Protein AF-0000000065763156 (afdb_homodimer)

Solvent-accessible surface area (backbone atoms only — not comparable to full-atom values): 16203 Å² total; per-residue (Å²): 88,78,44,74,64,50,87,88,48,43,68,64,49,48,54,55,48,38,69,72,46,66,87,55,50,71,67,56,49,51,54,51,50,50,49,35,74,72,32,93,53,33,50,40,36,32,33,32,48,95,86,65,47,74,44,32,40,38,34,37,33,60,28,72,48,92,51,83,79,62,91,69,72,48,26,28,31,48,74,45,73,46,61,39,78,92,56,57,95,67,56,58,67,61,54,49,50,52,52,52,49,53,52,31,45,74,72,69,22,51,38,40,31,38,68,45,53,68,79,42,58,68,58,54,50,47,39,49,74,72,60,33,41,79,59,51,48,33,36,27,28,39,27,80,47,130,88,79,44,72,65,49,87,88,48,44,68,63,50,48,55,54,50,37,69,71,45,66,86,56,49,73,68,56,49,50,53,50,52,50,49,35,74,72,31,96,53,33,49,40,36,31,33,33,48,94,85,65,47,74,45,33,40,38,35,37,32,62,29,73,47,92,51,84,79,62,91,68,71,48,26,28,32,47,75,44,75,45,62,39,78,92,58,56,96,67,59,58,66,60,54,49,48,51,52,50,49,54,53,30,46,74,72,68,22,50,38,39,32,38,65,44,52,67,81,42,57,69,58,53,50,49,40,49,75,73,60,33,40,80,58,51,47,34,35,27,28,40,26,79,48,128

pLDDT: mean 97.6, std 2.08, range [79.94, 98.94]

Nearest PDB structures (foldseek):
  2vbq-assembly1_A  TM=9.828E-01  e=5.420E-18  Salmonella enterica
  4f0y-assembly1_B  TM=9.731E-01  e=1.958E-17  Acinetobacter haemolyticus
  4e8o-assembly1_A  TM=9.648E-01  e=1.615E-17  Acinetobacter baumannii
  1s60-assembly1_A-2  TM=9.872E-01  e=1.631E-16  Salmonella enterica subsp. enterica serovar Enteritidis
  1s5k-assembly1_B  TM=9.693E-01  e=9.849E-16  Salmonella enterica subsp. enterica serovar Enteritidis

GO terms:
  GO:0046677 response to antibiotic (P, IDA)
  GO:0047663 aminoglycoside 6'-N-acetyltransferase activity (F, IDA)

InterPro domains:
  IPR000182 GNAT domain [PF00583] (13-132)
  IPR000182 GNAT domain [PS51186] (1-146)
  IPR016181 Acyl-CoA N-acyltransferase [SSF55729] (2-142)
  IPR024170 Aminoglycoside N6-acetyltransferase [PIRSF000452] (4-145)
  IPR050832 Bacterial Acetyltransferase [PTHR43877] (10-139)

Structure (mmCIF, N/CA/C/O backbone):
data_AF-0000000065763156-model_v1
#
loop_
_entity.id
_entity.type
_entity.pdbx_description
1 polymer "Aminoglycoside N(6')-acetyltransferase type 1"
#
loop_
_atom_site.group_PDB
_atom_site.id
_atom_site.type_symbol
_atom_site.label_atom_id
_atom_site.label_alt_id
_atom_site.label_comp_id
_atom_site.label_asym_id
_atom_site.label_entity_id
_atom_site.label_seq_id
_atom_site.pdbx_PDB_ins_code
_atom_site.Cartn_x
_atom_site.Cartn_y
_atom_site.Cartn_z
_atom_site.occupancy
_atom_site.B_iso_or_equiv
_atom_site.auth_seq_id
_atom_site.auth_comp_id
_atom_site.auth_asym_id
_atom_site.auth_atom_id
_atom_site.pdbx_PDB_model_num
ATOM 1 N N . MET A 1 1 ? -6.562 28.547 11.695 1 95.19 1 MET A N 1
ATOM 2 C CA . MET A 1 1 ? -6.699 28.641 10.25 1 95.19 1 MET A CA 1
ATOM 3 C C . MET A 1 1 ? -5.859 27.578 9.547 1 95.19 1 MET A C 1
ATOM 5 O O . MET A 1 1 ? -4.824 27.156 10.07 1 95.19 1 MET A O 1
ATOM 9 N N . ILE A 1 2 ? -6.367 27.016 8.398 1 98.31 2 ILE A N 1
ATOM 10 C CA . ILE A 1 2 ? -5.617 26.047 7.613 1 98.31 2 ILE A CA 1
ATOM 11 C C . ILE A 1 2 ? -4.957 26.734 6.422 1 98.31 2 ILE A C 1
ATOM 13 O O . ILE A 1 2 ? -5.598 27.516 5.723 1 98.31 2 ILE A O 1
ATOM 17 N N . VAL A 1 3 ? -3.709 26.406 6.23 1 97.88 3 VAL A N 1
ATOM 18 C CA . VAL A 1 3 ? -2.984 26.969 5.094 1 97.88 3 VAL A CA 1
ATOM 19 C C . VAL A 1 3 ? -2.369 25.828 4.27 1 97.88 3 VAL A C 1
ATOM 21 O O . VAL A 1 3 ? -2.17 24.734 4.773 1 97.88 3 VAL A O 1
ATOM 24 N N . ILE A 1 4 ? -2.076 26.156 2.994 1 98.06 4 ILE A N 1
ATOM 25 C CA . ILE A 1 4 ? -1.347 25.219 2.146 1 98.06 4 ILE A CA 1
ATOM 26 C C . ILE A 1 4 ? 0.155 25.359 2.385 1 98.06 4 ILE A C 1
ATOM 28 O O . ILE A 1 4 ? 0.663 26.484 2.502 1 98.06 4 ILE A O 1
ATOM 32 N N . CYS A 1 5 ? 0.813 24.25 2.498 1 98.31 5 CYS A N 1
ATOM 33 C CA . CYS A 1 5 ? 2.266 24.312 2.617 1 98.31 5 CYS A CA 1
ATOM 34 C C . CYS A 1 5 ? 2.9 24.781 1.314 1 98.31 5 CYS A C 1
ATOM 36 O O . CYS A 1 5 ? 2.48 24.375 0.23 1 98.31 5 CYS A O 1
ATOM 38 N N . ASP A 1 6 ? 3.811 25.688 1.485 1 97.38 6 ASP A N 1
ATOM 39 C CA . ASP A 1 6 ? 4.539 26.219 0.341 1 97.38 6 ASP A CA 1
ATOM 40 C C . ASP A 1 6 ? 5.973 26.594 0.725 1 97.38 6 ASP A C 1
ATOM 42 O O . ASP A 1 6 ? 6.445 26.219 1.803 1 97.38 6 ASP A O 1
ATOM 46 N N . HIS A 1 7 ? 6.641 27.328 -0.146 1 96.38 7 HIS A N 1
ATOM 47 C CA . HIS A 1 7 ? 8.047 27.641 0.063 1 96.38 7 HIS A CA 1
ATOM 48 C C . HIS A 1 7 ? 8.219 28.656 1.197 1 96.38 7 HIS A C 1
ATOM 50 O O . HIS A 1 7 ? 9.281 28.719 1.821 1 96.38 7 HIS A O 1
ATOM 56 N N . ASP A 1 8 ? 7.195 29.344 1.563 1 95.38 8 ASP A N 1
ATOM 57 C CA . ASP A 1 8 ? 7.289 30.406 2.547 1 95.38 8 ASP A CA 1
ATOM 58 C C . ASP A 1 8 ? 7.188 29.859 3.969 1 95.38 8 ASP A C 1
ATOM 60 O O . ASP A 1 8 ? 7.609 30.516 4.926 1 95.38 8 ASP A O 1
ATOM 64 N N . ASN A 1 9 ? 6.637 28.734 4.125 1 96.31 9 ASN A N 1
ATOM 65 C CA . ASN A 1 9 ? 6.457 28.203 5.469 1 96.31 9 ASN A CA 1
ATOM 66 C C . ASN A 1 9 ? 7.148 26.844 5.629 1 96.31 9 ASN A C 1
ATOM 68 O O . ASN A 1 9 ? 6.707 26.016 6.418 1 96.31 9 ASN A O 1
ATOM 72 N N . LEU A 1 10 ? 8.273 26.672 4.961 1 97.5 10 LEU A N 1
ATOM 73 C CA . LEU A 1 10 ? 8.992 25.391 4.895 1 97.5 10 LEU A CA 1
ATOM 74 C C . LEU A 1 10 ? 9.539 25.016 6.266 1 97.5 10 LEU A C 1
ATOM 76 O O . LEU A 1 10 ? 9.484 23.844 6.652 1 97.5 10 LEU A O 1
ATOM 80 N N . ASP A 1 11 ? 10.047 25.953 6.988 1 97.69 11 ASP A N 1
ATOM 81 C CA . ASP A 1 11 ? 10.688 25.641 8.266 1 97.69 11 ASP A CA 1
ATOM 82 C C . ASP A 1 11 ? 9.664 25.172 9.289 1 97.69 11 ASP A C 1
ATOM 84 O O . ASP A 1 11 ? 9.953 24.266 10.086 1 97.69 11 ASP A O 1
ATOM 88 N N . ALA A 1 12 ? 8.555 25.828 9.258 1 97.81 12 ALA A N 1
ATOM 89 C CA . ALA A 1 12 ? 7.496 25.406 10.164 1 97.81 12 ALA A CA 1
ATOM 90 C C . ALA A 1 12 ? 7.008 24 9.82 1 97.81 12 ALA A C 1
ATOM 92 O O . ALA A 1 12 ? 6.773 23.172 10.703 1 97.81 12 ALA A O 1
ATOM 93 N N . TRP A 1 13 ? 6.871 23.766 8.508 1 98.5 13 TRP A N 1
ATOM 94 C CA . TRP A 1 13 ? 6.496 22.438 8.023 1 98.5 13 TRP A CA 1
ATOM 95 C C . TRP A 1 13 ? 7.527 21.391 8.445 1 98.5 13 TRP A C 1
ATOM 97 O O . TRP A 1 13 ? 7.172 20.344 8.977 1 98.5 13 TRP A O 1
ATOM 107 N N . LEU A 1 14 ? 8.789 21.703 8.305 1 98.62 14 LEU A N 1
ATOM 108 C CA . LEU A 1 14 ? 9.898 20.812 8.656 1 98.62 14 LEU A CA 1
ATOM 109 C C . LEU A 1 14 ? 9.836 20.438 10.133 1 98.62 14 LEU A C 1
ATOM 111 O O . LEU A 1 14 ? 10.039 19.281 10.484 1 98.62 14 LEU A O 1
ATOM 115 N N . ALA A 1 15 ? 9.578 21.359 10.961 1 98.19 15 ALA A N 1
ATOM 116 C CA . ALA A 1 15 ? 9.531 21.109 12.398 1 98.19 15 ALA A CA 1
ATOM 117 C C . ALA A 1 15 ? 8.438 20.094 12.742 1 98.19 15 ALA A C 1
ATOM 119 O O . ALA A 1 15 ? 8.664 19.172 13.539 1 98.19 15 ALA A O 1
ATOM 120 N N . LEU A 1 16 ? 7.297 20.25 12.172 1 98.38 16 LEU A N 1
ATOM 121 C CA . LEU A 1 16 ? 6.18 19.359 12.43 1 98.38 16 LEU A CA 1
ATOM 122 C C . LEU A 1 16 ? 6.441 17.969 11.836 1 98.38 16 LEU A C 1
ATOM 124 O O . LEU A 1 16 ? 6.18 16.953 12.477 1 98.38 16 LEU A O 1
ATOM 128 N N . ARG A 1 17 ? 6.953 17.969 10.578 1 97.94 17 ARG A N 1
ATOM 129 C CA . ARG A 1 17 ? 7.289 16.719 9.914 1 97.94 17 ARG A CA 1
ATOM 130 C C . ARG A 1 17 ? 8.289 15.914 10.727 1 97.94 17 ARG A C 1
ATOM 132 O O . ARG A 1 17 ? 8.133 14.703 10.898 1 97.94 17 ARG A O 1
ATOM 139 N N . THR A 1 18 ? 9.281 16.609 11.273 1 98.06 18 THR A N 1
ATOM 140 C CA . THR A 1 18 ? 10.328 15.961 12.055 1 98.06 18 THR A CA 1
ATOM 141 C C . THR A 1 18 ? 9.75 15.344 13.328 1 98.06 18 THR A C 1
ATOM 143 O O . THR A 1 18 ? 10.195 14.281 13.766 1 98.06 18 THR A O 1
ATOM 146 N N . ALA A 1 19 ? 8.789 15.992 13.891 1 97.69 19 ALA A N 1
ATOM 147 C CA . ALA A 1 19 ? 8.141 15.469 15.094 1 97.69 19 ALA A CA 1
ATOM 148 C C . ALA A 1 19 ? 7.387 14.18 14.789 1 97.69 19 ALA A C 1
ATOM 150 O O . ALA A 1 19 ? 7.367 13.258 15.602 1 97.69 19 ALA A O 1
ATOM 151 N N . LEU A 1 20 ? 6.777 14.125 13.633 1 97.5 20 LEU A N 1
ATOM 152 C CA . LEU A 1 20 ? 6.035 12.93 13.242 1 97.5 20 LEU A CA 1
ATOM 153 C C . LEU A 1 20 ? 6.984 11.805 12.836 1 97.5 20 LEU A C 1
ATOM 155 O O . LEU A 1 20 ? 6.746 10.641 13.156 1 97.5 20 LEU A O 1
ATOM 159 N N . TRP A 1 21 ? 7.969 12.133 12.008 1 97 21 TRP A N 1
ATOM 160 C CA . TRP A 1 21 ? 8.945 11.18 11.5 1 97 21 TRP A CA 1
ATOM 161 C C . TRP A 1 21 ? 10.352 11.531 11.969 1 97 21 TRP A C 1
ATOM 163 O O . TRP A 1 21 ? 11.172 12 11.18 1 97 21 TRP A O 1
ATOM 173 N N . PRO A 1 22 ? 10.656 11.125 13.195 1 96.5 22 PRO A N 1
ATOM 174 C CA . PRO A 1 22 ? 11.906 11.602 13.789 1 96.5 22 PRO A CA 1
ATOM 175 C C . PRO A 1 22 ? 13.133 10.867 13.258 1 96.5 22 PRO A C 1
ATOM 177 O O . PRO A 1 22 ? 14.266 11.305 13.469 1 96.5 22 PRO A O 1
ATOM 180 N N . SER A 1 23 ? 12.945 9.781 12.547 1 93.88 23 SER A N 1
ATOM 181 C CA . SER A 1 23 ? 14.07 8.984 12.062 1 93.88 23 SER A CA 1
ATOM 182 C C . SER A 1 23 ? 14.719 9.625 10.836 1 93.88 23 SER A C 1
ATOM 184 O O . SER A 1 23 ? 15.859 9.312 10.5 1 93.88 23 SER 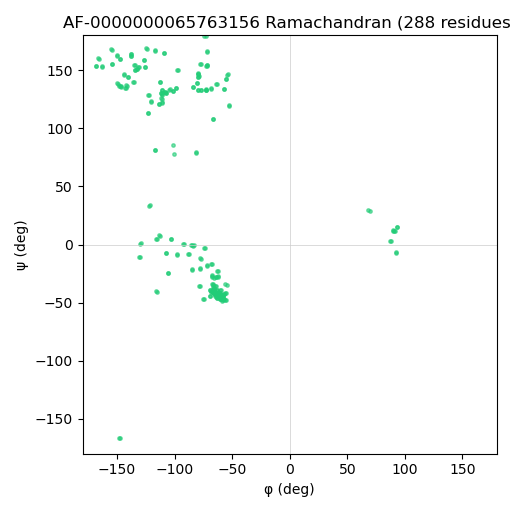A O 1
ATOM 186 N N . GLY A 1 24 ? 14.055 10.469 10.133 1 94.56 24 GLY A N 1
ATOM 187 C CA . GLY A 1 24 ? 14.602 11.141 8.969 1 94.56 24 GLY A CA 1
ATOM 188 C C . GLY A 1 24 ? 15.484 12.32 9.32 1 94.56 24 GLY A C 1
ATOM 189 O O . GLY A 1 24 ? 15.219 13.039 10.289 1 94.56 24 GLY A O 1
ATOM 190 N N . SER A 1 25 ? 16.484 12.555 8.508 1 96.69 25 SER A N 1
ATOM 191 C CA . SER A 1 25 ? 17.312 13.75 8.68 1 96.69 25 SER A CA 1
ATOM 192 C C . SER A 1 25 ? 16.594 14.984 8.141 1 96.69 25 SER A C 1
ATOM 194 O O . SER A 1 25 ? 15.734 14.883 7.27 1 96.69 25 SER A O 1
ATOM 196 N N . PRO A 1 26 ? 16.969 16.172 8.672 1 96.88 26 PRO A N 1
ATOM 197 C CA . PRO A 1 26 ? 16.375 17.391 8.109 1 96.88 26 PRO A CA 1
ATOM 198 C C . PRO A 1 26 ? 16.594 17.516 6.602 1 96.88 26 PRO A C 1
ATOM 200 O O . PRO A 1 26 ? 15.711 17.984 5.887 1 96.88 26 PRO A O 1
ATOM 203 N N . GLU A 1 27 ? 17.766 17.016 6.223 1 97.19 27 GLU A N 1
ATOM 204 C CA . GLU A 1 27 ? 18.062 17.062 4.793 1 97.19 27 GLU A CA 1
ATOM 205 C C . GLU A 1 27 ? 17.125 16.156 4 1 97.19 27 GLU A C 1
ATOM 207 O O . GLU A 1 27 ? 16.641 16.531 2.932 1 97.19 27 GLU A O 1
ATOM 212 N N . ASP A 1 28 ? 16.844 15 4.5 1 96.81 28 ASP A N 1
ATOM 213 C CA . ASP A 1 28 ? 15.93 14.07 3.854 1 96.81 28 ASP A CA 1
ATOM 214 C C . ASP A 1 28 ? 14.516 14.633 3.805 1 96.81 28 ASP A C 1
ATOM 216 O O . ASP A 1 28 ? 13.844 14.555 2.773 1 96.81 28 ASP A O 1
ATOM 220 N N . HIS A 1 29 ? 14.133 15.188 4.91 1 97.94 29 HIS A N 1
ATOM 221 C CA . HIS A 1 29 ? 12.812 15.797 4.973 1 97.94 29 HIS A CA 1
ATOM 222 C C . HIS A 1 29 ? 12.672 16.922 3.951 1 97.94 29 HIS A C 1
ATOM 224 O O . HIS A 1 29 ? 11.695 16.969 3.207 1 97.94 29 HIS A O 1
ATOM 230 N N . ARG A 1 30 ? 13.641 17.766 3.891 1 97.81 30 ARG A N 1
ATOM 231 C CA . ARG A 1 30 ? 13.578 18.891 2.973 1 97.81 30 ARG A CA 1
ATOM 232 C C . ARG A 1 30 ? 13.531 18.422 1.523 1 97.81 30 ARG A C 1
ATOM 234 O O . ARG A 1 30 ? 12.828 19.016 0.7 1 97.81 30 ARG A O 1
ATOM 241 N N . ALA A 1 31 ? 14.297 17.391 1.261 1 97.19 31 ALA A N 1
ATOM 242 C CA . ALA A 1 31 ? 14.273 16.844 -0.092 1 97.19 31 ALA A CA 1
ATOM 243 C C . ALA A 1 31 ? 12.883 16.328 -0.456 1 97.19 31 ALA A C 1
ATOM 245 O O . ALA A 1 31 ? 12.367 16.641 -1.534 1 97.19 31 ALA A O 1
ATOM 246 N N . GLU A 1 32 ? 12.266 15.656 0.409 1 97.06 32 GLU A N 1
ATOM 247 C CA . GLU A 1 32 ? 10.914 15.148 0.186 1 97.06 32 GLU A CA 1
ATOM 248 C C . GLU A 1 32 ? 9.898 16.281 0.093 1 97.06 32 GLU A C 1
ATOM 250 O O . GLU A 1 32 ? 9 16.25 -0.744 1 97.06 32 GLU A O 1
ATOM 255 N N . MET A 1 33 ? 10.062 17.281 0.948 1 98.31 33 MET A N 1
ATOM 256 C CA . MET A 1 33 ? 9.172 18.438 0.932 1 98.31 33 MET A CA 1
ATOM 257 C C . MET A 1 33 ? 9.242 19.156 -0.413 1 98.31 33 MET A C 1
ATOM 259 O O . MET A 1 33 ? 8.211 19.578 -0.946 1 98.31 33 MET A O 1
ATOM 263 N N . ARG A 1 34 ? 10.406 19.234 -0.937 1 97.69 34 ARG A N 1
ATOM 264 C CA . ARG A 1 34 ? 10.57 19.875 -2.244 1 97.69 34 ARG A CA 1
ATOM 265 C C . ARG A 1 34 ? 9.883 19.047 -3.332 1 97.69 34 ARG A C 1
ATOM 267 O O . ARG A 1 34 ? 9.281 19.609 -4.25 1 97.69 34 ARG A O 1
ATOM 274 N N . GLU A 1 35 ? 9.977 17.766 -3.217 1 96.56 35 GLU A N 1
ATOM 275 C CA . GLU A 1 35 ? 9.289 16.891 -4.164 1 96.56 35 GLU A CA 1
ATOM 276 C C . GLU A 1 35 ? 7.777 17.062 -4.086 1 96.56 35 GLU A C 1
ATOM 278 O O . GLU A 1 35 ? 7.098 17.094 -5.113 1 96.56 35 GLU A O 1
ATOM 283 N N . ILE A 1 36 ? 7.328 17.141 -2.914 1 97.75 36 ILE A N 1
ATOM 284 C CA . ILE A 1 36 ? 5.898 17.328 -2.701 1 97.75 36 ILE A CA 1
ATOM 285 C C . ILE A 1 36 ? 5.453 18.641 -3.355 1 97.75 36 ILE A C 1
ATOM 287 O O . ILE A 1 36 ? 4.465 18.672 -4.09 1 97.75 36 ILE A O 1
ATOM 291 N N . LEU A 1 37 ? 6.195 19.688 -3.129 1 97.94 37 LEU A N 1
ATOM 292 C CA . LEU A 1 37 ? 5.832 21.016 -3.633 1 97.94 37 LEU A CA 1
ATOM 293 C C . LEU A 1 37 ? 5.914 21.062 -5.156 1 97.94 37 LEU A C 1
ATOM 295 O O . LEU A 1 37 ? 5.191 21.812 -5.801 1 97.94 37 LEU A O 1
ATOM 299 N N . ALA A 1 38 ? 6.766 20.219 -5.66 1 97.5 38 ALA A N 1
ATOM 300 C CA . ALA A 1 38 ? 6.996 20.219 -7.102 1 97.5 38 ALA A CA 1
ATOM 301 C C . ALA A 1 38 ? 6.016 19.297 -7.824 1 97.5 38 ALA A C 1
ATOM 303 O O . ALA A 1 38 ? 5.938 19.312 -9.055 1 97.5 38 ALA A O 1
ATOM 304 N N . SER A 1 39 ? 5.262 18.547 -7.137 1 97.25 39 SER A N 1
ATOM 305 C CA . SER A 1 39 ? 4.422 17.516 -7.73 1 97.25 39 SER A CA 1
ATOM 306 C C . SER A 1 39 ? 2.949 17.906 -7.711 1 97.25 39 SER A C 1
ATOM 308 O O . SER A 1 39 ? 2.404 18.234 -6.652 1 97.25 39 SER A O 1
ATOM 310 N N . PRO A 1 40 ? 2.281 17.797 -8.828 1 96.56 40 PRO A N 1
ATOM 311 C CA . PRO A 1 40 ? 0.838 18.047 -8.812 1 96.56 40 PRO A CA 1
ATOM 312 C C . PRO A 1 40 ? 0.048 16.922 -8.164 1 96.56 40 PRO A C 1
ATOM 314 O O . PRO A 1 40 ? -1.172 17.016 -8.008 1 96.56 40 PRO A O 1
ATOM 317 N N . HIS A 1 41 ? 0.669 15.805 -7.723 1 97.81 41 HIS A N 1
ATOM 318 C CA . HIS A 1 41 ? 0.013 14.625 -7.172 1 97.81 41 HIS A CA 1
ATOM 319 C C . HIS A 1 41 ? 0.137 14.578 -5.652 1 97.81 41 HIS A C 1
ATOM 321 O O . HIS A 1 41 ? -0.21 13.578 -5.027 1 97.81 41 HIS A O 1
ATOM 327 N N . HIS A 1 42 ? 0.698 15.633 -5.156 1 98.38 42 HIS A N 1
ATOM 328 C CA . HIS A 1 42 ? 0.911 15.742 -3.717 1 98.38 42 HIS A CA 1
ATOM 329 C C . HIS A 1 42 ? 0.504 17.109 -3.199 1 98.38 42 HIS A C 1
ATOM 331 O O . HIS A 1 42 ? 0.506 18.094 -3.951 1 98.38 42 HIS A O 1
ATOM 337 N N . THR A 1 43 ? 0.097 17.141 -2.016 1 98.62 43 THR A N 1
ATOM 338 C CA . THR A 1 43 ? -0.033 18.438 -1.335 1 98.62 43 THR A CA 1
ATOM 339 C C . THR A 1 43 ? 0.066 18.25 0.177 1 98.62 43 THR A C 1
ATOM 341 O O . THR A 1 43 ? 0.142 17.125 0.673 1 98.62 43 THR A O 1
ATOM 344 N N . ALA A 1 44 ? 0.211 19.344 0.864 1 98.88 44 ALA A N 1
ATOM 345 C CA . ALA A 1 44 ? 0.286 19.375 2.322 1 98.88 44 ALA A CA 1
ATOM 346 C C . ALA A 1 44 ? -0.401 20.625 2.881 1 98.88 44 ALA A C 1
ATOM 348 O O . ALA A 1 44 ? -0.385 21.672 2.252 1 98.88 44 ALA A O 1
ATOM 349 N N . PHE A 1 45 ? -0.969 20.438 4.012 1 98.88 45 PHE A N 1
ATOM 350 C CA . PHE A 1 45 ? -1.654 21.5 4.723 1 98.88 45 PHE A CA 1
ATOM 351 C C . PHE A 1 45 ? -1.124 21.641 6.145 1 98.88 45 PHE A C 1
ATOM 353 O O . PHE A 1 45 ? -0.651 20.672 6.73 1 98.88 45 PHE A O 1
ATOM 360 N N . MET A 1 46 ? -1.241 22.859 6.664 1 98.75 46 MET A N 1
ATOM 361 C CA . MET A 1 46 ? -0.887 23.125 8.055 1 98.75 46 MET A CA 1
ATOM 362 C C . MET A 1 46 ? -1.978 23.938 8.75 1 98.75 46 MET A C 1
ATOM 364 O O . MET A 1 46 ? -2.689 24.703 8.102 1 98.75 46 MET A O 1
ATOM 368 N N . ALA A 1 47 ? -2.023 23.688 10.016 1 98.62 47 ALA A N 1
ATOM 369 C CA . ALA A 1 47 ? -2.904 24.484 10.867 1 98.62 47 ALA A CA 1
ATOM 370 C C . ALA A 1 47 ? -2.117 25.547 11.633 1 98.62 47 ALA A C 1
ATOM 372 O O . ALA A 1 47 ? -1.065 25.25 12.211 1 98.62 47 ALA A O 1
ATOM 373 N N . ARG A 1 48 ? -2.658 26.719 11.57 1 96.81 48 ARG A N 1
ATOM 374 C CA . ARG A 1 48 ? -2.088 27.828 12.336 1 96.81 48 ARG A CA 1
ATOM 375 C C . ARG A 1 48 ? -3.014 28.25 13.469 1 96.81 48 ARG A C 1
ATOM 377 O O . ARG A 1 48 ? -4.184 28.562 13.242 1 96.81 48 ARG A O 1
ATOM 384 N N . GLY A 1 49 ? -2.451 28.203 14.766 1 92.88 49 GLY A N 1
ATOM 385 C CA . GLY A 1 49 ? -3.211 28.578 15.938 1 92.88 49 GLY A CA 1
ATOM 386 C C . GLY A 1 49 ? -3.408 30.078 16.062 1 92.88 49 GLY A C 1
ATOM 387 O O . GLY A 1 49 ? -2.965 30.844 15.195 1 92.88 49 GLY A O 1
ATOM 388 N N . LEU A 1 50 ? -4.133 30.484 17.156 1 88.5 50 LEU A N 1
ATOM 389 C CA . LEU A 1 50 ? -4.453 31.891 17.375 1 88.5 50 LEU A CA 1
ATOM 390 C C . LEU A 1 50 ? -3.193 32.688 17.672 1 88.5 50 LEU A C 1
ATOM 392 O O . LEU A 1 50 ? -3.121 33.875 17.344 1 88.5 50 LEU A O 1
ATOM 396 N N . ASP A 1 51 ? -2.215 32 18.203 1 92.19 51 ASP A N 1
ATOM 397 C CA . ASP A 1 51 ? -0.973 32.688 18.562 1 92.19 51 ASP A CA 1
ATOM 398 C C . ASP A 1 51 ? -0.049 32.812 17.344 1 92.19 51 ASP A C 1
ATOM 400 O O . ASP A 1 51 ? 1.071 33.312 17.453 1 92.19 51 ASP A O 1
ATOM 404 N N . GLY A 1 52 ? -0.456 32.312 16.25 1 93.44 52 GLY A N 1
ATOM 405 C CA . GLY A 1 52 ? 0.314 32.406 15.016 1 93.44 52 GLY A CA 1
ATOM 406 C C . GLY A 1 52 ? 1.225 31.219 14.781 1 93.44 52 GLY A C 1
ATOM 407 O O . GLY A 1 52 ? 1.785 31.047 13.695 1 93.44 52 GLY A O 1
ATOM 408 N N . ALA A 1 53 ? 1.296 30.359 15.773 1 95.69 53 ALA A N 1
ATOM 409 C CA . ALA A 1 53 ? 2.172 29.188 15.648 1 95.69 53 ALA A CA 1
ATOM 410 C C . ALA A 1 53 ? 1.504 28.094 14.844 1 95.69 53 ALA A C 1
ATOM 412 O O . ALA A 1 53 ? 0.301 27.844 14.977 1 95.69 53 ALA A O 1
ATOM 413 N N . PHE A 1 54 ? 2.371 27.5 14 1 98.25 54 PHE A N 1
ATOM 414 C CA . PHE A 1 54 ? 1.878 26.297 13.328 1 98.25 54 PHE A CA 1
ATOM 415 C C . PHE A 1 54 ? 1.9 25.109 14.273 1 98.25 54 PHE A C 1
ATOM 417 O O . PHE A 1 54 ? 2.916 24.828 14.914 1 98.25 54 PHE A O 1
ATOM 424 N N . VAL A 1 55 ? 0.747 24.312 14.32 1 98.31 55 VAL A N 1
ATOM 425 C CA . VAL A 1 55 ? 0.639 23.344 15.406 1 98.31 55 VAL A CA 1
ATOM 426 C C . VAL A 1 55 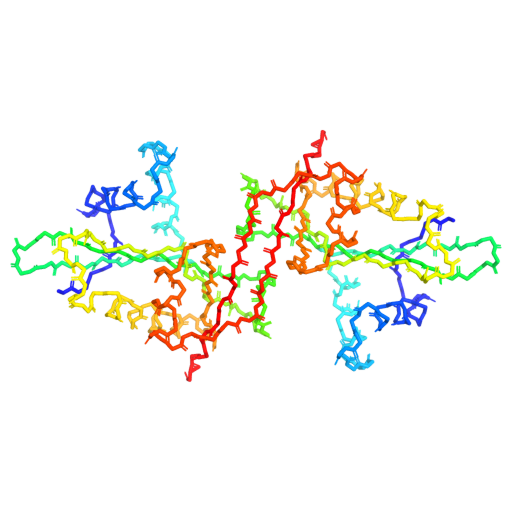? 0.268 21.969 14.844 1 98.31 55 VAL A C 1
ATOM 428 O O . VAL A 1 55 ? 0.309 20.969 15.562 1 98.31 55 VAL A O 1
ATOM 431 N N . ALA A 1 56 ? -0.119 21.859 13.562 1 98.81 56 ALA A N 1
ATOM 432 C CA . ALA A 1 56 ? -0.526 20.594 12.969 1 98.81 56 ALA A CA 1
ATOM 433 C C . ALA A 1 56 ? -0.306 20.594 11.461 1 98.81 56 ALA A C 1
ATOM 435 O O . ALA A 1 56 ? -0.236 21.656 10.836 1 98.81 56 ALA A O 1
ATOM 436 N N . PHE A 1 57 ? -0.149 19.391 10.867 1 98.88 57 PHE A N 1
ATOM 437 C CA . PHE A 1 57 ? -0.041 19.281 9.422 1 98.88 57 PHE A CA 1
ATOM 438 C C . PHE A 1 57 ? -0.602 17.953 8.93 1 98.88 57 PHE A C 1
ATOM 440 O O . PHE A 1 57 ? -0.828 17.047 9.727 1 98.88 57 PHE A O 1
ATOM 447 N N . ALA A 1 58 ? -0.878 17.859 7.656 1 98.88 58 ALA A N 1
ATOM 448 C CA . ALA A 1 58 ? -1.255 16.656 6.938 1 98.88 58 ALA A CA 1
ATOM 449 C C . ALA A 1 58 ? -0.654 16.641 5.535 1 98.88 58 ALA A C 1
ATOM 451 O O . ALA A 1 58 ? -0.631 17.656 4.852 1 98.88 58 ALA A O 1
ATOM 452 N N . GLU A 1 59 ? -0.118 15.516 5.172 1 98.88 59 GLU A N 1
ATOM 453 C CA . GLU A 1 59 ? 0.371 15.281 3.816 1 98.88 59 GLU A CA 1
ATOM 454 C C . GLU A 1 59 ? -0.47 14.227 3.102 1 98.88 59 GLU A C 1
ATOM 456 O O . GLU A 1 59 ? -0.862 13.227 3.703 1 98.88 59 GLU A O 1
ATOM 461 N N . VAL A 1 60 ? -0.734 14.453 1.856 1 98.88 60 VAL A N 1
ATOM 462 C CA . VAL A 1 60 ? -1.573 13.555 1.07 1 98.88 60 VAL A CA 1
ATOM 463 C C . VAL A 1 60 ? -1.001 13.414 -0.338 1 98.88 60 VAL A C 1
ATOM 465 O O . VAL A 1 60 ? -0.446 14.367 -0.888 1 98.88 60 VAL A O 1
ATOM 468 N N . ALA A 1 61 ? -1.106 12.266 -0.872 1 98.88 61 ALA A N 1
ATOM 469 C CA . ALA A 1 61 ? -0.643 11.961 -2.223 1 98.88 61 ALA A CA 1
ATOM 470 C C . ALA A 1 61 ? -1.719 11.234 -3.021 1 98.88 61 ALA A C 1
ATOM 472 O O . ALA A 1 61 ? -2.57 10.555 -2.449 1 98.88 61 ALA A O 1
ATOM 473 N N . LEU A 1 62 ? -1.704 11.375 -4.324 1 98.81 62 LEU A N 1
ATOM 474 C CA . LEU A 1 62 ? -2.457 10.484 -5.195 1 98.81 62 LEU A CA 1
ATOM 475 C C . LEU A 1 62 ? -1.713 9.164 -5.402 1 98.81 62 LEU A C 1
ATOM 477 O O . LEU A 1 62 ? -0.511 9.164 -5.676 1 98.81 62 LEU A O 1
ATOM 481 N N . ARG A 1 63 ? -2.41 8.109 -5.262 1 98.75 63 ARG A N 1
ATOM 482 C CA . ARG A 1 63 ? -1.893 6.785 -5.57 1 98.75 63 ARG A CA 1
ATOM 483 C C . ARG A 1 63 ? -2.6 6.188 -6.785 1 98.75 63 ARG A C 1
ATOM 485 O O . ARG A 1 63 ? -3.832 6.137 -6.828 1 98.75 63 ARG A O 1
ATOM 492 N N . TYR A 1 64 ? -1.76 5.738 -7.656 1 98.38 64 TYR A N 1
ATOM 493 C CA . TYR A 1 64 ? -2.312 5.172 -8.883 1 98.38 64 TYR A CA 1
ATOM 494 C C . TYR A 1 64 ? -2.207 3.65 -8.875 1 98.38 64 TYR A C 1
ATOM 496 O O . TYR A 1 64 ? -2.926 2.969 -9.609 1 98.38 64 TYR A O 1
ATOM 504 N N . ASP A 1 65 ? -1.262 3.119 -8.109 1 98 65 ASP A N 1
ATOM 505 C CA . ASP A 1 65 ? -1.218 1.678 -7.891 1 98 65 ASP A CA 1
ATOM 506 C C . ASP A 1 65 ? -2.355 1.229 -6.977 1 98 65 ASP A C 1
ATOM 508 O O . ASP A 1 65 ? -3.018 2.057 -6.348 1 98 65 ASP A O 1
ATOM 512 N N . TYR A 1 66 ? -2.578 -0.047 -6.938 1 97.12 66 TYR A N 1
ATOM 513 C CA . TYR A 1 66 ? -3.602 -0.577 -6.043 1 97.12 66 TYR A CA 1
ATOM 514 C C . TYR A 1 66 ? -3.326 -0.172 -4.598 1 97.12 66 TYR A C 1
ATOM 516 O O . TYR A 1 66 ? -2.182 -0.227 -4.141 1 97.12 66 TYR A O 1
ATOM 524 N N . VAL A 1 67 ? -4.336 0.284 -3.92 1 98.5 67 VAL A N 1
ATOM 525 C CA . VAL A 1 67 ? -4.277 0.607 -2.498 1 98.5 67 VAL A CA 1
ATOM 526 C C . VAL A 1 67 ? -5.121 -0.388 -1.705 1 98.5 67 VAL A C 1
ATOM 528 O O . VAL A 1 67 ? -6.289 -0.61 -2.023 1 98.5 67 VAL A O 1
ATOM 531 N N . ASN A 1 68 ? -4.625 -0.934 -0.629 1 98.19 68 ASN A N 1
ATOM 532 C CA . ASN A 1 68 ? -5.273 -1.923 0.225 1 98.19 68 ASN A CA 1
ATOM 533 C C . ASN A 1 68 ? -6.66 -1.46 0.666 1 98.19 68 ASN A C 1
ATOM 535 O O . ASN A 1 68 ? -6.789 -0.45 1.359 1 98.19 68 ASN A O 1
ATOM 539 N N . GLY A 1 69 ? -7.715 -2.248 0.292 1 97.31 69 GLY A N 1
ATOM 540 C CA . GLY A 1 69 ? -9.07 -1.983 0.741 1 97.31 69 GLY A CA 1
ATOM 541 C C . GLY A 1 69 ? -9.812 -1.012 -0.155 1 97.31 69 GLY A C 1
ATOM 542 O O . GLY A 1 69 ? -10.961 -0.648 0.129 1 97.31 69 GLY A O 1
ATOM 543 N N . CYS A 1 70 ? -9.227 -0.556 -1.241 1 97.94 70 CYS A N 1
ATOM 544 C CA . CYS A 1 70 ? -9.867 0.399 -2.137 1 97.94 70 CYS A CA 1
ATOM 545 C C . CYS A 1 70 ? -10.258 -0.266 -3.451 1 97.94 70 CYS A C 1
ATOM 547 O O . CYS A 1 70 ? -9.797 -1.368 -3.756 1 97.94 70 CYS A O 1
ATOM 549 N N . GLU A 1 71 ? -11.133 0.416 -4.23 1 95.06 71 GLU A N 1
ATOM 550 C CA . GLU A 1 71 ? -11.672 -0.17 -5.453 1 95.06 71 GLU A CA 1
ATOM 551 C C . GLU A 1 71 ? -11.523 0.784 -6.633 1 95.06 71 GLU A C 1
ATOM 553 O O . GLU A 1 71 ? -11.977 0.484 -7.742 1 95.06 71 GLU A O 1
ATOM 558 N N . SER A 1 72 ? -10.93 1.944 -6.312 1 97.19 72 SER A N 1
ATOM 559 C CA . SER A 1 72 ? -10.828 2.973 -7.344 1 97.19 72 SER A CA 1
ATOM 560 C C . SER A 1 72 ? -9.383 3.408 -7.555 1 97.19 72 SER A C 1
ATOM 562 O O . SER A 1 72 ? -8.492 3 -6.809 1 97.19 72 SER A O 1
ATOM 564 N N . SER A 1 73 ? -9.164 4.137 -8.609 1 97.81 73 SER A N 1
ATOM 565 C CA . SER A 1 73 ? -7.926 4.844 -8.922 1 97.81 73 SER A CA 1
ATOM 566 C C . SER A 1 73 ? -8.195 6.109 -9.727 1 97.81 73 SER A C 1
ATOM 568 O O . SER A 1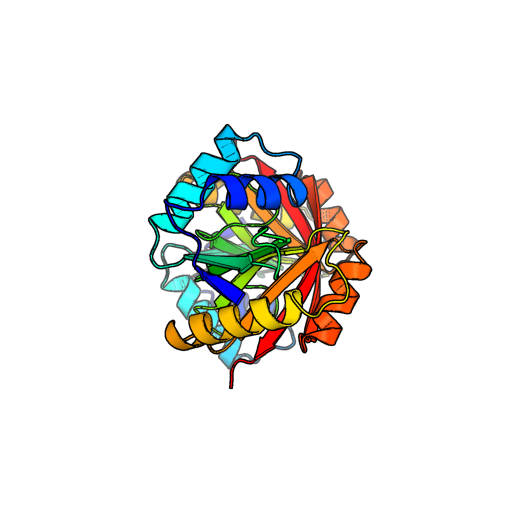 73 ? -9.062 6.113 -10.609 1 97.81 73 SER A O 1
ATOM 570 N N . PRO A 1 74 ? -7.5 7.184 -9.375 1 98.5 74 PRO A N 1
ATOM 571 C CA . PRO A 1 74 ? -6.574 7.32 -8.242 1 98.5 74 PRO A CA 1
ATOM 572 C C . PRO A 1 74 ? -7.289 7.359 -6.895 1 98.5 74 PRO A C 1
ATOM 574 O O . PRO A 1 74 ? -8.484 7.656 -6.836 1 98.5 74 PRO A O 1
ATOM 577 N N . VAL A 1 75 ? -6.547 6.961 -5.895 1 98.88 75 VAL A N 1
ATOM 578 C CA . VAL A 1 75 ? -6.941 7.113 -4.5 1 98.88 75 VAL A CA 1
ATOM 579 C C . VAL A 1 75 ? -6.09 8.195 -3.84 1 98.88 75 VAL A C 1
ATOM 581 O O . VAL A 1 75 ? -4.879 8.258 -4.051 1 98.88 75 VAL A O 1
ATOM 584 N N . ALA A 1 76 ? -6.75 9.125 -3.137 1 98.94 76 ALA A N 1
ATOM 585 C CA . ALA A 1 76 ? -5.957 9.977 -2.248 1 98.94 76 ALA A CA 1
ATOM 586 C C . ALA A 1 76 ? -5.496 9.203 -1.018 1 98.94 76 ALA A C 1
ATOM 588 O O . ALA A 1 76 ? -6.285 8.492 -0.394 1 98.94 76 ALA A O 1
ATOM 589 N N . PHE A 1 77 ? -4.266 9.336 -0.707 1 98.94 77 PHE A N 1
ATOM 590 C CA . PHE A 1 77 ? -3.701 8.602 0.419 1 98.94 77 PHE A CA 1
ATOM 591 C C . PHE A 1 77 ? -3.07 9.555 1.427 1 98.94 77 PHE A C 1
ATOM 593 O O . PHE A 1 77 ? -2.088 10.234 1.119 1 98.94 77 PHE A O 1
ATOM 600 N N . LEU A 1 78 ? -3.691 9.617 2.619 1 98.88 78 LEU A N 1
ATOM 601 C CA . LEU A 1 78 ? -3.119 10.383 3.719 1 98.88 78 LEU A CA 1
ATOM 602 C C . LEU A 1 78 ? -1.812 9.766 4.195 1 98.88 78 LEU A C 1
ATOM 604 O O . LEU A 1 78 ? -1.819 8.727 4.863 1 98.88 78 LEU A O 1
ATOM 608 N N . GLU A 1 79 ? -0.723 10.469 3.871 1 98.19 79 GLU A N 1
ATOM 609 C CA . GLU A 1 79 ? 0.607 9.953 4.176 1 98.19 79 GLU A CA 1
ATOM 610 C C . GLU A 1 79 ? 0.955 10.156 5.648 1 98.19 79 GLU A C 1
ATOM 612 O O . GLU A 1 79 ? 1.683 9.352 6.234 1 98.19 79 GLU A O 1
ATOM 617 N N . GLY A 1 80 ? 0.517 11.195 6.145 1 98.06 80 GLY A N 1
ATOM 618 C CA . GLY A 1 80 ? 0.754 11.508 7.547 1 98.06 80 GLY A CA 1
ATOM 619 C C . GLY A 1 80 ? -0.084 12.664 8.047 1 98.06 80 GLY A C 1
ATOM 620 O O . GLY A 1 80 ? -0.467 13.547 7.273 1 98.06 80 GLY A O 1
ATOM 621 N N . ILE A 1 81 ? -0.326 12.656 9.328 1 98.56 81 ILE A N 1
ATOM 622 C CA . ILE A 1 81 ? -1.014 13.734 10.039 1 98.56 81 ILE A CA 1
ATOM 623 C C . ILE A 1 81 ? -0.481 13.836 11.461 1 98.56 81 ILE A C 1
ATOM 625 O O . ILE A 1 81 ? -0.236 12.812 12.117 1 98.56 81 ILE A O 1
ATOM 629 N N . TYR A 1 82 ? -0.259 15.07 11.875 1 98.44 82 TYR A N 1
ATOM 630 C CA . TYR A 1 82 ? 0.331 15.305 13.188 1 98.44 82 TYR A CA 1
ATOM 631 C C . TYR A 1 82 ? -0.208 16.594 13.805 1 98.44 82 TYR A C 1
ATOM 633 O O . TYR A 1 82 ? -0.373 17.594 13.109 1 98.44 82 TYR A O 1
ATOM 641 N N . THR A 1 83 ? -0.513 16.484 15.047 1 98 83 THR A N 1
ATOM 642 C CA . THR A 1 83 ? -0.831 17.641 15.867 1 98 83 THR A CA 1
ATOM 643 C C . THR A 1 83 ? 0.101 17.719 17.078 1 98 83 THR A C 1
ATOM 645 O O . THR A 1 83 ? 0.26 16.75 17.812 1 98 83 THR A O 1
ATOM 648 N N . ALA A 1 84 ? 0.697 18.906 17.25 1 97.75 84 ALA A N 1
ATOM 649 C CA . ALA A 1 84 ? 1.54 19.094 18.438 1 97.75 84 ALA A CA 1
ATOM 650 C C . ALA A 1 84 ? 0.78 18.766 19.719 1 97.75 84 ALA A C 1
ATOM 652 O O . ALA A 1 84 ? -0.41 19.062 19.828 1 97.75 84 ALA A O 1
ATOM 653 N N . GLU A 1 85 ? 1.545 18.219 20.672 1 96.25 85 GLU A N 1
ATOM 654 C CA . GLU A 1 85 ? 0.93 17.734 21.906 1 96.25 85 GLU A CA 1
ATOM 655 C C . GLU A 1 85 ? 0.12 18.844 22.578 1 96.25 85 GLU A C 1
ATOM 657 O O . GLU A 1 85 ? -1.007 18.609 23.031 1 96.25 85 GLU A O 1
ATOM 662 N N . ARG A 1 86 ? 0.603 20.016 22.609 1 94.62 86 ARG A N 1
ATOM 663 C CA . ARG A 1 86 ? -0.004 21.141 23.312 1 94.62 86 ARG A CA 1
ATOM 664 C C . ARG A 1 86 ? -1.308 21.562 22.656 1 94.62 86 ARG A C 1
ATOM 666 O O . ARG A 1 86 ? -2.092 22.312 23.234 1 94.62 86 ARG A O 1
ATOM 673 N N . ALA A 1 87 ? -1.536 21.156 21.453 1 96.88 87 ALA A N 1
ATOM 674 C CA . ALA A 1 87 ? -2.682 21.625 20.672 1 96.88 87 ALA A CA 1
ATOM 675 C C . ALA A 1 87 ? -3.674 20.5 20.422 1 96.88 87 ALA A C 1
ATOM 677 O O . ALA A 1 87 ? -4.621 20.672 19.641 1 96.88 87 ALA A O 1
ATOM 678 N N . ARG A 1 88 ? -3.469 19.312 21.047 1 94.94 88 ARG A N 1
ATOM 679 C CA . ARG A 1 88 ? -4.332 18.156 20.797 1 94.94 88 ARG A CA 1
ATOM 680 C C . ARG A 1 88 ? -5.703 18.359 21.438 1 94.94 88 ARG A C 1
ATOM 682 O O . ARG A 1 88 ? -5.859 19.188 22.344 1 94.94 88 ARG A O 1
ATOM 689 N N . ARG A 1 89 ? -6.648 17.734 20.875 1 94.62 89 ARG A N 1
ATOM 690 C CA . ARG A 1 89 ? -8.031 17.75 21.328 1 94.62 89 ARG A CA 1
ATOM 691 C C . ARG A 1 89 ? -8.664 19.109 21.109 1 94.62 89 ARG A C 1
ATOM 693 O O . ARG A 1 89 ? -9.469 19.562 21.938 1 94.62 89 ARG A O 1
ATOM 700 N N . GLN A 1 90 ? -8.148 19.781 20.078 1 95.38 90 GLN A N 1
ATOM 701 C CA . GLN A 1 90 ? -8.695 21.094 19.719 1 95.38 90 GLN A CA 1
ATOM 702 C C . GLN A 1 90 ? -9.328 21.062 18.344 1 95.38 90 GLN A C 1
ATOM 704 O O . GLN A 1 90 ? -9.688 22.109 17.797 1 95.38 90 GLN A O 1
ATOM 709 N N . GLY A 1 91 ? -9.422 19.969 17.688 1 96.56 91 GLY A N 1
ATOM 710 C CA . GLY A 1 91 ? -10.164 19.797 16.453 1 96.56 91 GLY A CA 1
ATOM 711 C C . GLY A 1 91 ? -9.328 20.031 15.203 1 96.56 91 GLY A C 1
ATOM 712 O O . GLY A 1 91 ? -9.852 20.078 14.094 1 96.56 91 GLY A O 1
ATOM 713 N N . TRP A 1 92 ? -7.996 20.125 15.328 1 97.81 92 TRP A N 1
ATOM 714 C CA . TRP A 1 92 ? -7.137 20.453 14.195 1 97.81 92 TRP A CA 1
ATOM 715 C C . TRP A 1 92 ? -7.09 19.312 13.188 1 97.81 92 TRP A C 1
ATOM 717 O O . TRP A 1 92 ? -7.105 19.547 11.977 1 97.81 92 TRP A O 1
ATOM 727 N N . ALA A 1 93 ? -7.062 18.109 13.672 1 98.19 93 ALA A N 1
ATOM 728 C CA . ALA A 1 93 ? -7.016 16.953 12.773 1 98.19 93 ALA A CA 1
ATOM 729 C C . ALA A 1 93 ? -8.258 16.906 11.891 1 98.19 93 ALA A C 1
ATOM 731 O O . ALA A 1 93 ? -8.164 16.672 10.688 1 98.19 93 ALA A O 1
ATOM 732 N N . ALA A 1 94 ? -9.344 17.141 12.477 1 98.25 94 ALA A N 1
ATOM 733 C CA . ALA A 1 94 ? -10.602 17.125 11.734 1 98.25 94 ALA A CA 1
ATOM 734 C C . ALA A 1 94 ? -10.617 18.203 10.648 1 98.25 94 ALA A C 1
ATOM 736 O O . ALA A 1 94 ? -11.062 17.969 9.523 1 98.25 94 ALA A O 1
ATOM 737 N N . ARG A 1 95 ? -10.18 19.375 10.969 1 98.31 95 ARG A N 1
ATOM 738 C CA . ARG A 1 95 ? -10.125 20.469 10.008 1 98.31 95 ARG A CA 1
ATOM 739 C C . ARG A 1 95 ? -9.148 20.156 8.875 1 98.31 95 ARG A C 1
ATOM 741 O O . ARG A 1 95 ? -9.43 20.469 7.711 1 98.31 95 ARG A O 1
ATOM 748 N N . LEU A 1 96 ? -8.008 19.578 9.227 1 98.75 96 LEU A N 1
ATOM 749 C CA . LEU A 1 96 ? -7.027 19.188 8.219 1 98.75 96 LEU A CA 1
ATOM 750 C C . LEU A 1 96 ? -7.609 18.156 7.27 1 98.75 96 LEU A C 1
ATOM 752 O O . LEU A 1 96 ? -7.465 18.266 6.047 1 98.75 96 LEU A O 1
ATOM 756 N N . ILE A 1 97 ? -8.305 17.156 7.766 1 98.69 97 ILE A N 1
ATOM 757 C CA . ILE A 1 97 ? -8.867 16.078 6.953 1 98.69 97 ILE A CA 1
ATOM 758 C C . ILE A 1 97 ? -9.961 16.641 6.043 1 98.69 97 ILE A C 1
ATOM 760 O O . ILE A 1 97 ? -10.109 16.203 4.898 1 98.69 97 ILE A O 1
ATOM 764 N N . ALA A 1 98 ? -10.695 17.625 6.535 1 98.44 98 ALA A N 1
ATOM 765 C CA . ALA A 1 98 ? -11.688 18.266 5.684 1 98.44 98 ALA A CA 1
ATOM 766 C C . ALA A 1 98 ? -11.023 18.906 4.465 1 98.44 98 ALA A C 1
ATOM 768 O O . ALA A 1 98 ? -11.531 18.812 3.348 1 98.44 98 ALA A O 1
ATOM 769 N N . GLN A 1 99 ? -9.906 19.578 4.719 1 98.62 99 GLN A N 1
ATOM 770 C CA . GLN A 1 99 ? -9.164 20.188 3.617 1 98.62 99 GLN A CA 1
ATOM 771 C C . GLN A 1 99 ? -8.625 19.125 2.664 1 98.62 99 GLN A C 1
ATOM 773 O O . GLN A 1 99 ? -8.68 19.297 1.444 1 98.62 99 GLN A O 1
ATOM 778 N N . VAL A 1 100 ? -8.094 18.047 3.18 1 98.81 100 VAL A N 1
ATOM 779 C CA . VAL A 1 100 ? -7.57 16.922 2.395 1 98.81 100 VAL A CA 1
ATOM 780 C C . VAL A 1 100 ? -8.68 16.344 1.522 1 98.81 100 VAL A C 1
ATOM 782 O O . VAL A 1 100 ? -8.461 16.062 0.34 1 98.81 100 VAL A O 1
ATOM 785 N N . GLN A 1 101 ? -9.852 16.188 2.098 1 98.75 101 GLN A N 1
ATOM 786 C CA . GLN A 1 101 ? -10.984 15.633 1.361 1 98.75 101 GLN A CA 1
ATOM 787 C C . GLN A 1 101 ? -11.375 16.531 0.196 1 98.75 101 GLN A C 1
ATOM 789 O O . GLN A 1 101 ? -11.648 16.062 -0.906 1 98.75 101 GLN A O 1
ATOM 794 N N . GLU A 1 102 ? -11.445 17.797 0.475 1 98.56 102 GLU A N 1
ATOM 795 C CA . GLU A 1 102 ? -11.773 18.75 -0.585 1 98.56 102 GLU A CA 1
ATOM 796 C C . GLU A 1 102 ? -10.758 18.672 -1.726 1 98.56 102 GLU A C 1
ATOM 798 O O . GLU A 1 102 ? -11.141 18.625 -2.896 1 98.56 102 GLU A O 1
ATOM 803 N N . TRP A 1 103 ? -9.5 18.688 -1.385 1 98.69 103 TRP A N 1
ATOM 804 C CA . TRP A 1 103 ? -8.438 18.547 -2.377 1 98.69 103 TRP A CA 1
ATOM 805 C C . TRP A 1 103 ? -8.586 17.25 -3.164 1 98.69 103 TRP A C 1
ATOM 807 O O . TRP A 1 103 ? -8.477 17.25 -4.391 1 98.69 103 TRP A O 1
ATOM 817 N N . ALA A 1 104 ? -8.812 16.125 -2.49 1 98.81 104 ALA A N 1
ATOM 818 C CA . ALA A 1 104 ? -8.953 14.812 -3.107 1 98.81 104 ALA A CA 1
ATOM 819 C C . ALA A 1 104 ? -10.094 14.805 -4.121 1 98.81 104 ALA A C 1
ATOM 821 O O . ALA A 1 104 ? -9.945 14.289 -5.23 1 98.81 104 ALA A O 1
ATOM 822 N N . LYS A 1 105 ? -11.188 15.391 -3.725 1 98.69 105 LYS A N 1
ATOM 823 C CA . LYS A 1 105 ? -12.336 15.469 -4.621 1 98.69 105 LYS A CA 1
ATOM 824 C C . LYS A 1 105 ? -12 16.281 -5.871 1 98.69 105 LYS A C 1
ATOM 826 O O . LYS A 1 105 ? -12.406 15.914 -6.977 1 98.69 105 LYS A O 1
ATOM 831 N N . GLN A 1 106 ? -11.305 17.328 -5.637 1 98.38 106 GLN A N 1
ATOM 832 C CA . GLN A 1 106 ? -10.891 18.156 -6.766 1 98.38 106 GLN A CA 1
ATOM 833 C C . GLN A 1 106 ? -9.992 17.375 -7.715 1 98.38 106 GLN A C 1
ATOM 835 O O . GLN A 1 106 ? -9.938 17.672 -8.914 1 98.38 106 GLN A O 1
ATOM 840 N N . GLN A 1 107 ? -9.273 16.391 -7.176 1 98.44 107 GLN A N 1
ATOM 841 C CA . GLN A 1 107 ? -8.398 15.555 -7.984 1 98.44 107 GLN A CA 1
ATOM 842 C C . GLN A 1 107 ? -9.164 14.391 -8.617 1 98.44 107 GLN A C 1
ATOM 844 O O . GLN A 1 107 ? -8.57 13.516 -9.25 1 98.44 107 GLN A O 1
ATOM 849 N N . GLY A 1 108 ? -10.461 14.281 -8.359 1 98.19 108 GLY A N 1
ATOM 850 C CA . GLY A 1 108 ? -11.297 13.258 -8.977 1 98.19 108 GLY A CA 1
ATOM 851 C C . GLY A 1 108 ? -11.352 11.977 -8.172 1 98.19 108 GLY A C 1
ATOM 852 O O . GLY A 1 108 ? -11.805 10.945 -8.672 1 98.19 108 GLY A O 1
ATOM 853 N N . CYS A 1 109 ? -10.883 12.008 -6.973 1 98.81 109 CYS A N 1
ATOM 854 C CA . CYS A 1 109 ? -10.898 10.812 -6.145 1 98.81 109 CYS A CA 1
ATOM 855 C C . CYS A 1 109 ? -12.281 10.578 -5.543 1 98.81 109 CYS A C 1
ATOM 857 O O . CYS A 1 109 ? -12.953 11.523 -5.137 1 98.81 109 CYS A O 1
ATOM 859 N N . SER A 1 110 ? -12.633 9.312 -5.434 1 98.81 110 SER A N 1
ATOM 860 C CA . SER A 1 110 ? -13.852 8.93 -4.734 1 98.81 110 SER A CA 1
ATOM 861 C C . SER A 1 110 ? -13.539 8.273 -3.393 1 98.81 110 SER A C 1
ATOM 863 O O . SER A 1 110 ? -14.445 8.023 -2.594 1 98.81 110 SER A O 1
ATOM 865 N N . GLU A 1 111 ? -12.25 8.008 -3.141 1 98.88 111 GLU A N 1
ATOM 866 C CA . GLU A 1 111 ? -11.805 7.379 -1.899 1 98.88 111 GLU A CA 1
ATOM 867 C C . GLU A 1 111 ? -10.578 8.086 -1.333 1 98.88 111 GLU A C 1
ATOM 869 O O . GLU A 1 111 ? -9.695 8.508 -2.086 1 98.88 111 GLU A O 1
ATOM 874 N N . LEU A 1 112 ? -10.57 8.227 -0.047 1 98.94 112 LEU A N 1
ATOM 875 C CA . LEU A 1 112 ? -9.43 8.633 0.758 1 98.94 112 LEU A CA 1
ATOM 876 C C . LEU A 1 112 ? -8.969 7.492 1.662 1 98.94 112 LEU A C 1
ATOM 878 O O . LEU A 1 112 ? -9.758 6.957 2.441 1 98.94 112 LEU A O 1
ATOM 882 N N . ALA A 1 113 ? -7.68 7.082 1.502 1 98.94 113 ALA A N 1
ATOM 883 C CA . ALA A 1 113 ? -7.156 5.973 2.291 1 98.94 113 ALA A CA 1
ATOM 884 C C . ALA A 1 113 ? -6.016 6.426 3.193 1 98.94 113 ALA A C 1
ATOM 886 O O . ALA A 1 113 ? -5.523 7.551 3.062 1 98.94 113 ALA A O 1
ATOM 887 N N . SER A 1 114 ? -5.68 5.625 4.098 1 98.88 114 SER A N 1
ATOM 888 C CA . SER A 1 114 ? -4.609 5.824 5.07 1 98.88 114 SER A CA 1
ATOM 889 C C . SER A 1 114 ? -4.262 4.523 5.785 1 98.88 114 SER A C 1
ATOM 891 O O . SER A 1 114 ? -5.02 3.553 5.723 1 98.88 114 SER A O 1
ATOM 893 N N . ASP A 1 115 ? -3.133 4.48 6.336 1 98.88 115 ASP A N 1
ATOM 894 C CA . ASP A 1 115 ? -2.805 3.385 7.242 1 98.88 115 ASP A CA 1
ATOM 895 C C . ASP A 1 115 ? -2.062 3.895 8.477 1 98.88 115 ASP A C 1
ATOM 897 O O . ASP A 1 115 ? -1.679 5.066 8.531 1 98.88 115 ASP A O 1
ATOM 901 N N . THR A 1 116 ? -1.998 3.068 9.531 1 98.69 116 THR A N 1
ATOM 902 C CA . THR A 1 116 ? -1.231 3.367 10.734 1 98.69 116 THR A CA 1
ATOM 903 C C . THR A 1 116 ? -0.676 2.088 11.352 1 98.69 116 THR A C 1
ATOM 905 O O . THR A 1 116 ? -1.194 0.996 11.109 1 98.69 116 THR A O 1
ATOM 908 N N . ASP A 1 117 ? 0.312 2.293 12.141 1 98.44 117 ASP A N 1
ATOM 909 C CA . ASP A 1 117 ? 0.924 1.178 12.859 1 98.44 117 ASP A CA 1
ATOM 910 C C . ASP A 1 117 ? -0.117 0.408 13.672 1 98.44 117 ASP A C 1
ATOM 912 O O . ASP A 1 117 ? -0.981 1.009 14.312 1 98.44 117 ASP A O 1
ATOM 916 N N . ILE A 1 118 ? 0.024 -0.936 13.734 1 98.56 118 ILE A N 1
ATOM 917 C CA . ILE A 1 118 ? -0.935 -1.827 14.375 1 98.56 118 ILE A CA 1
ATOM 918 C C . ILE A 1 118 ? -1.008 -1.514 15.867 1 98.56 118 ILE A C 1
ATOM 920 O O . ILE A 1 118 ? -2.02 -1.789 16.516 1 98.56 118 ILE A O 1
ATOM 924 N N . ALA A 1 119 ? 0.014 -0.917 16.438 1 98.06 119 ALA A N 1
ATOM 925 C CA . ALA A 1 119 ? 0.061 -0.637 17.875 1 98.06 119 ALA A CA 1
ATOM 926 C C . ALA A 1 119 ? -0.344 0.805 18.172 1 98.06 119 ALA A C 1
ATOM 928 O O . ALA A 1 119 ? -0.459 1.202 19.328 1 98.06 119 ALA A O 1
ATOM 929 N N . ASN A 1 120 ? -0.491 1.588 17.188 1 98 120 ASN A N 1
ATOM 930 C CA . ASN A 1 120 ? -0.836 2.992 17.375 1 98 120 ASN A CA 1
ATOM 931 C C . ASN A 1 120 ? -2.334 3.176 17.609 1 98 120 ASN A C 1
ATOM 933 O O . ASN A 1 120 ? -3.053 3.619 16.719 1 98 120 ASN A O 1
ATOM 937 N N . LEU A 1 121 ? -2.736 2.908 18.828 1 98.19 121 LEU A N 1
ATOM 938 C CA . LEU A 1 121 ? -4.152 2.906 19.172 1 98.19 121 LEU A CA 1
ATOM 939 C C . LEU A 1 121 ? -4.738 4.309 19.078 1 98.19 121 LEU A C 1
ATOM 941 O O . LEU A 1 121 ? -5.91 4.477 18.719 1 98.19 121 LEU A O 1
ATOM 945 N N . ASP A 1 122 ? -3.969 5.32 19.391 1 96.5 122 ASP A N 1
ATOM 946 C CA . ASP A 1 122 ? -4.434 6.699 19.281 1 96.5 122 ASP A CA 1
ATOM 947 C C . ASP A 1 122 ? -4.793 7.043 17.828 1 96.5 122 ASP A C 1
ATOM 949 O O . ASP A 1 122 ? -5.84 7.641 17.578 1 96.5 122 ASP A O 1
ATOM 953 N N . SER A 1 123 ? -3.973 6.652 16.922 1 97.94 123 SER A N 1
ATOM 954 C CA . SER A 1 123 ? -4.242 6.898 15.508 1 97.94 123 SER A CA 1
ATOM 955 C C . SER A 1 123 ? -5.457 6.109 15.031 1 97.94 123 SER A C 1
ATOM 957 O O . SER A 1 123 ? -6.246 6.605 14.219 1 97.94 123 SER A O 1
ATOM 959 N N . GLN A 1 124 ? -5.578 4.891 15.5 1 98.56 124 GLN A N 1
ATOM 960 C CA . GLN A 1 124 ? -6.734 4.074 15.148 1 98.56 124 GLN A CA 1
ATOM 961 C C . GLN A 1 124 ? -8.031 4.73 15.617 1 98.56 124 GLN A C 1
ATOM 963 O O . GLN A 1 124 ? -9 4.809 14.859 1 98.56 124 GLN A O 1
ATOM 968 N N . ARG A 1 125 ? -7.992 5.258 16.766 1 97.81 125 ARG A N 1
ATOM 969 C CA . ARG A 1 125 ? -9.156 5.961 17.297 1 97.81 125 ARG A CA 1
ATOM 970 C C . ARG A 1 125 ? -9.453 7.219 16.484 1 97.81 125 ARG A C 1
ATOM 972 O O . ARG A 1 125 ? -10.617 7.531 16.234 1 97.81 125 ARG A O 1
ATOM 979 N N . LEU A 1 126 ? -8.43 7.934 16.156 1 97.56 126 LEU A N 1
ATOM 980 C CA . LEU A 1 126 ? -8.586 9.133 15.336 1 97.56 126 LEU A CA 1
ATOM 981 C C . LEU A 1 126 ? -9.242 8.797 14 1 97.56 126 LEU A C 1
ATOM 983 O O . LEU A 1 126 ? -10.164 9.5 13.562 1 97.56 126 LEU A O 1
ATOM 987 N N . HIS A 1 127 ? -8.789 7.738 13.328 1 98.62 127 HIS A N 1
ATOM 988 C CA . HIS A 1 127 ? -9.383 7.32 12.062 1 98.62 127 HIS A CA 1
ATOM 989 C C . HIS A 1 127 ? -10.883 7.074 12.219 1 98.62 127 HIS A C 1
ATOM 991 O O . HIS A 1 127 ? -11.68 7.582 11.43 1 98.62 127 HIS A O 1
ATOM 997 N N . ALA A 1 128 ? -11.148 6.344 13.25 1 98 128 ALA A N 1
ATOM 998 C CA . ALA A 1 128 ? -12.555 6.043 13.508 1 98 128 ALA A CA 1
ATOM 999 C C . ALA A 1 128 ? -13.359 7.32 13.727 1 98 128 ALA A C 1
ATOM 1001 O O . ALA A 1 128 ? -14.43 7.492 13.156 1 98 128 ALA A O 1
ATOM 1002 N N . ALA A 1 129 ? -12.82 8.227 14.5 1 97.25 129 ALA A N 1
ATOM 1003 C CA . ALA A 1 129 ? -13.492 9.477 14.836 1 97.25 129 ALA A CA 1
ATOM 1004 C C . ALA A 1 129 ? -13.695 10.336 13.594 1 97.25 129 ALA A C 1
ATOM 1006 O O . ALA A 1 129 ? -14.656 11.102 13.516 1 97.25 129 ALA A O 1
ATOM 1007 N N . LEU A 1 130 ? -12.852 10.203 12.609 1 96.88 130 LEU A N 1
ATOM 1008 C CA . LEU A 1 130 ? -12.883 11.023 11.406 1 96.88 130 LEU A CA 1
ATOM 1009 C C . LEU A 1 130 ? -13.711 10.352 10.312 1 96.88 130 LEU A C 1
ATOM 1011 O O . LEU A 1 130 ? -13.781 10.859 9.188 1 96.88 130 LEU A O 1
ATOM 1015 N N . GLY A 1 131 ? -14.25 9.195 10.602 1 97.56 131 GLY A N 1
ATOM 1016 C CA . GLY A 1 131 ? -15.195 8.562 9.688 1 97.56 131 GLY A CA 1
ATOM 1017 C C . GLY A 1 131 ? -14.531 7.59 8.727 1 97.56 131 GLY A C 1
ATOM 1018 O O . GLY A 1 131 ? -15.125 7.215 7.711 1 97.56 131 GLY A O 1
ATOM 1019 N N . PHE A 1 132 ? -13.336 7.227 9.016 1 98.75 132 PHE A N 1
ATOM 1020 C CA . PHE A 1 132 ? -12.695 6.172 8.242 1 98.75 132 PHE A CA 1
ATOM 1021 C C . PHE A 1 132 ? -13.18 4.801 8.688 1 98.75 132 PHE A C 1
ATOM 1023 O O . PHE A 1 132 ? -13.406 4.57 9.875 1 98.75 132 PHE A O 1
ATOM 1030 N N . ALA A 1 133 ? -13.281 3.92 7.754 1 98.69 133 ALA A N 1
ATOM 1031 C CA . ALA A 1 133 ? -13.562 2.516 8.047 1 98.69 133 ALA A CA 1
ATOM 1032 C C . ALA A 1 133 ? -12.305 1.663 7.914 1 98.69 133 ALA A C 1
ATOM 1034 O O . ALA A 1 133 ? -11.555 1.797 6.945 1 98.69 133 ALA A O 1
ATOM 1035 N N . GLU A 1 134 ? -12.086 0.817 8.891 1 98.75 134 GLU A N 1
ATOM 1036 C CA . GLU A 1 134 ? -11 -0.15 8.773 1 98.75 134 GLU A CA 1
ATOM 1037 C C . GLU A 1 134 ? -11.258 -1.122 7.621 1 98.75 134 GLU A C 1
ATOM 1039 O O . GLU A 1 134 ? -12.375 -1.601 7.445 1 98.75 134 GLU A O 1
ATOM 1044 N N . THR A 1 135 ? -10.188 -1.403 6.863 1 98.56 135 THR A N 1
ATOM 1045 C CA . THR A 1 135 ? -10.406 -2.314 5.746 1 98.56 135 THR A CA 1
ATOM 1046 C C . THR A 1 135 ? -9.625 -3.609 5.941 1 98.56 135 THR A C 1
ATOM 1048 O O . THR A 1 135 ? -10.117 -4.695 5.621 1 98.56 135 THR A O 1
ATOM 1051 N N . GLU A 1 136 ? -8.414 -3.568 6.41 1 98.31 136 GLU A N 1
ATOM 1052 C CA . GLU A 1 136 ? -7.609 -4.77 6.621 1 98.31 136 GLU A CA 1
ATOM 1053 C C . GLU A 1 136 ? -6.422 -4.484 7.539 1 98.31 136 GLU A C 1
ATOM 1055 O O . GLU A 1 136 ? -6.027 -3.328 7.711 1 98.31 136 GLU A O 1
ATOM 1060 N N . ARG A 1 137 ? -5.98 -5.473 8.203 1 98.75 137 ARG A N 1
ATOM 1061 C CA . ARG A 1 137 ? -4.73 -5.492 8.961 1 98.75 137 ARG A CA 1
ATOM 1062 C C . ARG A 1 137 ? -3.717 -6.434 8.32 1 98.75 137 ARG A C 1
ATOM 1064 O O . ARG A 1 137 ? -4.012 -7.609 8.086 1 98.75 137 ARG A O 1
ATOM 1071 N N . VAL A 1 138 ? -2.512 -5.844 8.047 1 98.88 138 VAL A N 1
ATOM 1072 C CA . VAL A 1 138 ? -1.589 -6.656 7.262 1 98.88 138 VAL A CA 1
ATOM 1073 C C . VAL A 1 138 ? -0.176 -6.527 7.828 1 98.88 138 VAL A C 1
ATOM 1075 O O . VAL A 1 138 ? 0.109 -5.609 8.602 1 98.88 138 VAL A O 1
ATOM 1078 N N . VAL A 1 139 ? 0.676 -7.473 7.465 1 98.88 139 VAL A N 1
ATOM 1079 C CA . VAL A 1 139 ? 2.121 -7.426 7.664 1 98.88 139 VAL A CA 1
ATOM 1080 C C . VAL A 1 139 ? 2.824 -7.281 6.32 1 98.88 139 VAL A C 1
ATOM 1082 O O . VAL A 1 139 ? 2.559 -8.039 5.387 1 98.88 139 VAL A O 1
ATOM 1085 N N . PHE A 1 140 ? 3.723 -6.293 6.23 1 98.94 140 PHE A N 1
ATOM 1086 C CA . PHE A 1 140 ? 4.469 -6.059 5 1 98.94 140 PHE A CA 1
ATOM 1087 C C . PHE A 1 140 ? 5.84 -6.723 5.059 1 98.94 140 PHE A C 1
ATOM 1089 O O . PHE A 1 140 ? 6.441 -6.82 6.133 1 98.94 140 PHE A O 1
ATOM 1096 N N . TYR A 1 141 ? 6.309 -7.098 3.883 1 98.94 141 TYR A N 1
ATOM 1097 C CA . TYR A 1 141 ? 7.602 -7.75 3.705 1 98.94 141 TYR A CA 1
ATOM 1098 C C . TYR A 1 141 ? 8.367 -7.133 2.537 1 98.94 141 TYR A C 1
ATOM 1100 O O . TYR A 1 141 ? 7.762 -6.602 1.603 1 98.94 141 TYR A O 1
ATOM 1108 N N . ARG A 1 142 ? 9.641 -7.258 2.633 1 98.88 142 ARG A N 1
ATOM 1109 C CA . ARG A 1 142 ? 10.523 -6.781 1.572 1 98.88 142 ARG A CA 1
ATOM 1110 C C . ARG A 1 142 ? 11.695 -7.734 1.366 1 98.88 142 ARG A C 1
ATOM 1112 O O . ARG A 1 142 ? 12.25 -8.266 2.332 1 98.88 142 ARG A O 1
ATOM 1119 N N . LYS A 1 143 ? 12.039 -8.008 0.211 1 98.75 143 LYS A N 1
ATOM 1120 C CA . LYS A 1 143 ? 13.242 -8.734 -0.188 1 98.75 143 LYS A CA 1
ATOM 1121 C C . LYS A 1 143 ? 14.117 -7.891 -1.103 1 98.75 143 LYS A C 1
ATOM 1123 O O . LYS A 1 143 ? 13.648 -7.352 -2.105 1 98.75 143 LYS A O 1
ATOM 1128 N N . THR A 1 144 ? 15.383 -7.652 -0.77 1 98.19 144 THR A N 1
ATOM 1129 C CA . THR A 1 144 ? 16.328 -6.949 -1.63 1 98.19 144 THR A CA 1
ATOM 1130 C C . THR A 1 144 ? 16.75 -7.832 -2.801 1 98.19 144 THR A C 1
ATOM 1132 O O . THR A 1 144 ? 17.031 -9.016 -2.621 1 98.19 144 THR A O 1
ATOM 1135 N N . LEU A 1 145 ? 16.719 -7.148 -4.004 1 96.94 145 LEU A N 1
ATOM 1136 C CA . LEU A 1 145 ? 17.062 -7.895 -5.211 1 96.94 145 LEU A CA 1
ATOM 1137 C C . LEU A 1 145 ? 18.484 -7.59 -5.66 1 96.94 145 LEU A C 1
ATOM 1139 O O . LEU A 1 145 ? 18.95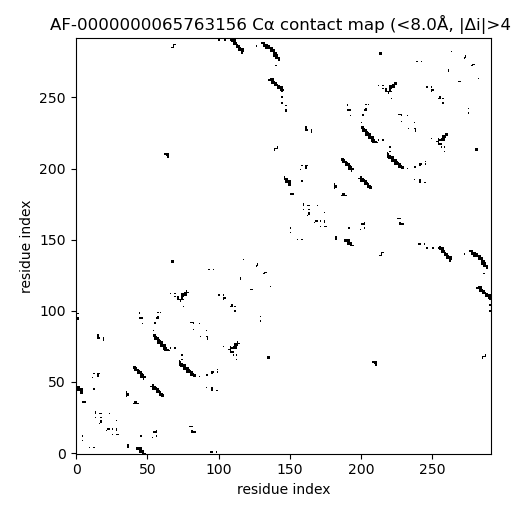3 -6.461 -5.516 1 96.94 145 LEU A O 1
ATOM 1143 N N . GLY A 1 146 ? 19.562 -8.164 -5.242 1 80.38 146 GLY A N 1
ATOM 1144 C CA . GLY A 1 146 ? 20.969 -8.055 -5.602 1 80.38 146 GLY A CA 1
ATOM 1145 C C . GLY A 1 146 ? 21.188 -7.668 -7.051 1 80.38 146 GLY A C 1
ATOM 1146 O O . GLY A 1 146 ? 20.281 -7.816 -7.883 1 80.38 146 GLY A O 1
ATOM 1147 N N . MET B 1 1 ? 7.523 -27.578 -13.891 1 95.31 1 MET B N 1
ATOM 1148 C CA . MET B 1 1 ? 8 -26.516 -14.773 1 95.31 1 MET B CA 1
ATOM 1149 C C . MET B 1 1 ? 7.227 -25.234 -14.539 1 95.31 1 MET B C 1
ATOM 1151 O O . MET B 1 1 ? 6.062 -25.266 -14.133 1 95.31 1 MET B O 1
ATOM 1155 N N . ILE B 1 2 ? 7.902 -24.047 -14.656 1 98.31 2 ILE B N 1
ATOM 1156 C CA . ILE B 1 2 ? 7.242 -22.75 -14.523 1 98.31 2 ILE B CA 1
ATOM 1157 C C . ILE B 1 2 ? 6.953 -22.188 -15.906 1 98.31 2 ILE B C 1
ATOM 1159 O O . ILE B 1 2 ? 7.816 -22.203 -16.781 1 98.31 2 ILE B O 1
ATOM 1163 N N . VAL B 1 3 ? 5.75 -21.688 -16.047 1 97.88 3 VAL B N 1
ATOM 1164 C CA . VAL B 1 3 ? 5.367 -21.062 -17.312 1 97.88 3 VAL B CA 1
ATOM 1165 C C . VAL B 1 3 ? 4.836 -19.656 -17.062 1 97.88 3 VAL B C 1
ATOM 1167 O O . VAL B 1 3 ? 4.406 -19.344 -15.945 1 97.88 3 VAL B O 1
ATOM 1170 N N . ILE B 1 4 ? 4.875 -18.828 -18.109 1 98.06 4 ILE B N 1
ATOM 1171 C CA . ILE B 1 4 ? 4.258 -17.516 -18.047 1 98.06 4 ILE B CA 1
ATOM 1172 C C . ILE B 1 4 ? 2.77 -17.625 -18.359 1 98.06 4 ILE B C 1
ATOM 1174 O O . ILE B 1 4 ? 2.381 -18.344 -19.281 1 98.06 4 ILE B O 1
ATOM 1178 N N . CYS B 1 5 ? 1.985 -16.953 -17.578 1 98.25 5 CYS B N 1
ATOM 1179 C CA . CYS B 1 5 ? 0.56 -16.922 -17.891 1 98.25 5 CYS B CA 1
ATOM 1180 C C . CYS B 1 5 ? 0.293 -16.141 -19.172 1 98.25 5 CYS B C 1
ATOM 1182 O O . CYS B 1 5 ? 0.895 -15.086 -19.391 1 98.25 5 CYS B O 1
ATOM 1184 N N . ASP B 1 6 ? -0.528 -16.719 -19.969 1 97.31 6 ASP B N 1
ATOM 1185 C CA . ASP B 1 6 ? -0.916 -16.078 -21.219 1 97.31 6 ASP B CA 1
ATOM 1186 C C . ASP B 1 6 ? -2.346 -16.453 -21.609 1 97.31 6 ASP B C 1
ATOM 1188 O O . ASP B 1 6 ? -3.088 -17 -20.812 1 97.31 6 ASP B O 1
ATOM 1192 N N . HIS B 1 7 ? -2.715 -16.156 -22.844 1 96.44 7 HIS B N 1
ATOM 1193 C CA . HIS B 1 7 ? -4.086 -16.359 -23.297 1 96.44 7 HIS B CA 1
ATOM 1194 C C . HIS B 1 7 ? -4.395 -17.844 -23.453 1 96.44 7 HIS B C 1
ATOM 1196 O O . HIS B 1 7 ? -5.555 -18.25 -23.375 1 96.44 7 HIS B O 1
ATOM 1202 N N . ASP B 1 8 ? -3.406 -18.672 -23.547 1 95.38 8 ASP B N 1
ATOM 1203 C CA . ASP B 1 8 ? -3.598 -20.078 -23.828 1 95.38 8 ASP B CA 1
ATOM 1204 C C . ASP B 1 8 ? -3.883 -20.859 -22.547 1 95.38 8 ASP B C 1
ATOM 1206 O O . ASP B 1 8 ? -4.422 -21.969 -22.594 1 95.38 8 ASP B O 1
ATOM 1210 N N . ASN B 1 9 ? -3.529 -20.344 -21.438 1 96.38 9 ASN B N 1
ATOM 1211 C CA . ASN B 1 9 ? -3.717 -21.078 -20.188 1 96.38 9 ASN B CA 1
ATOM 1212 C C . ASN B 1 9 ? -4.582 -20.297 -19.203 1 96.38 9 ASN B C 1
ATOM 1214 O O . ASN B 1 9 ? -4.43 -20.438 -18 1 96.38 9 ASN B O 1
ATOM 1218 N N . LEU B 1 10 ? -5.535 -19.547 -19.719 1 97.5 10 LEU B N 1
ATOM 1219 C CA . LEU B 1 10 ? -6.367 -18.641 -18.938 1 97.5 10 LEU B CA 1
ATOM 1220 C C . LEU B 1 10 ? -7.246 -19.406 -17.953 1 97.5 10 LEU B C 1
ATOM 1222 O O . LEU B 1 10 ? -7.418 -19 -16.812 1 97.5 10 LEU B O 1
ATOM 1226 N N . ASP B 1 11 ? -7.789 -20.5 -18.375 1 97.75 11 ASP B N 1
ATOM 1227 C CA . ASP B 1 11 ? -8.734 -21.234 -17.547 1 97.75 11 ASP B CA 1
ATOM 1228 C C . ASP B 1 11 ? -8.023 -21.859 -16.328 1 97.75 11 ASP B C 1
ATOM 1230 O O . ASP B 1 11 ? -8.586 -21.891 -15.234 1 97.75 11 ASP B O 1
ATOM 1234 N N . ALA B 1 12 ? -6.871 -22.359 -16.609 1 97.81 12 ALA B N 1
ATOM 1235 C CA . ALA B 1 12 ? -6.098 -22.922 -15.5 1 97.81 12 ALA B CA 1
ATOM 1236 C C . ALA B 1 12 ? -5.707 -21.828 -14.5 1 97.81 12 ALA B C 1
ATOM 1238 O O . ALA B 1 12 ? -5.77 -22.047 -13.289 1 97.81 12 ALA B O 1
ATOM 1239 N N . TRP B 1 13 ? -5.301 -20.672 -15.062 1 98.5 13 TRP B N 1
ATOM 1240 C CA . TRP B 1 13 ? -4.98 -19.531 -14.227 1 98.5 13 TRP B CA 1
ATOM 1241 C C . TRP B 1 13 ? -6.191 -19.094 -13.398 1 98.5 13 TRP B C 1
ATOM 1243 O O . TRP B 1 13 ? -6.086 -18.906 -12.188 1 98.5 13 TRP B O 1
ATOM 1253 N N . LEU B 1 14 ? -7.352 -19.047 -14.016 1 98.62 14 LEU B N 1
ATOM 1254 C CA . LEU B 1 14 ? -8.602 -18.656 -13.359 1 98.62 14 LEU B CA 1
ATOM 1255 C C . LEU B 1 14 ? -8.914 -19.578 -12.195 1 98.62 14 LEU B C 1
ATOM 1257 O O . LEU B 1 14 ? -9.32 -19.109 -11.125 1 98.62 14 LEU B O 1
ATOM 1261 N N . ALA B 1 15 ? -8.75 -20.828 -12.359 1 98.19 15 ALA B N 1
ATOM 1262 C CA . ALA B 1 15 ? -9.062 -21.781 -11.312 1 98.19 15 ALA B CA 1
ATOM 1263 C C . ALA B 1 15 ? -8.188 -21.547 -10.078 1 98.19 15 ALA B C 1
ATOM 1265 O O . ALA B 1 15 ? -8.68 -21.578 -8.945 1 98.19 15 ALA B O 1
ATOM 1266 N N . LEU B 1 16 ? -6.941 -21.328 -10.273 1 98.38 16 LEU B N 1
ATOM 1267 C CA . LEU B 1 16 ? -6.02 -21.109 -9.172 1 98.38 16 LEU B CA 1
ATOM 1268 C C . LEU B 1 16 ? -6.297 -19.766 -8.508 1 98.38 16 LEU B C 1
ATOM 1270 O O . LEU B 1 16 ? -6.301 -19.656 -7.277 1 98.38 16 LEU B O 1
ATOM 1274 N N . ARG B 1 17 ? -6.508 -18.719 -9.359 1 97.94 17 ARG B N 1
ATOM 1275 C CA . ARG B 1 17 ? -6.824 -17.391 -8.844 1 97.94 17 ARG B CA 1
ATOM 1276 C C . ARG B 1 17 ? -8.07 -17.422 -7.969 1 97.94 17 ARG B C 1
ATOM 1278 O O . ARG B 1 17 ? -8.094 -16.828 -6.887 1 97.94 17 ARG B O 1
ATOM 1285 N N . THR B 1 18 ? -9.07 -18.156 -8.414 1 98.12 18 THR B N 1
ATOM 1286 C CA . THR B 1 18 ? -10.336 -18.266 -7.691 1 98.12 18 THR B CA 1
ATOM 1287 C C . THR B 1 18 ? -10.133 -18.938 -6.336 1 98.12 18 THR B C 1
ATOM 1289 O O . THR B 1 18 ? -10.781 -18.578 -5.355 1 98.12 18 THR B O 1
ATOM 1292 N N . ALA B 1 19 ? -9.258 -19.875 -6.289 1 97.69 19 ALA B N 1
ATOM 1293 C CA . ALA B 1 19 ? -8.953 -20.562 -5.035 1 97.69 19 ALA B CA 1
ATOM 1294 C C . ALA B 1 19 ? -8.305 -19.609 -4.035 1 97.69 19 ALA B C 1
ATOM 1296 O O . ALA B 1 19 ? -8.57 -19.688 -2.834 1 97.69 19 ALA B O 1
ATOM 1297 N N . LEU B 1 20 ? -7.465 -18.75 -4.531 1 97.5 20 LEU B N 1
ATOM 1298 C CA . LEU B 1 20 ? -6.797 -17.781 -3.666 1 97.5 20 LEU B CA 1
ATOM 1299 C C . LEU B 1 20 ? -7.75 -16.672 -3.246 1 97.5 20 LEU B C 1
ATOM 1301 O O . LEU B 1 20 ? -7.727 -16.219 -2.096 1 97.5 20 LEU B O 1
ATOM 1305 N N . TRP B 1 21 ? -8.477 -16.125 -4.203 1 97 21 TRP B N 1
ATOM 1306 C CA . TRP B 1 21 ? -9.422 -15.031 -3.975 1 97 21 TRP B CA 1
ATOM 1307 C C . TRP B 1 21 ? -10.844 -15.469 -4.297 1 97 21 TRP B C 1
ATOM 1309 O O . TRP B 1 21 ? -11.414 -15.062 -5.312 1 97 21 TRP B O 1
ATOM 1319 N N . PRO B 1 22 ? -11.445 -16.141 -3.336 1 96.5 22 PRO B N 1
ATOM 1320 C CA . PRO B 1 22 ? -12.734 -16.766 -3.643 1 96.5 22 PRO B CA 1
ATOM 1321 C C . PRO B 1 22 ? -13.883 -15.758 -3.658 1 96.5 22 PRO B C 1
ATOM 1323 O O . PRO B 1 22 ? -14.977 -16.078 -4.125 1 96.5 22 PRO B O 1
ATOM 1326 N N . SER B 1 23 ? -13.688 -14.562 -3.178 1 94 23 SER B N 1
ATOM 1327 C CA . SER B 1 23 ? -14.758 -13.578 -3.094 1 94 23 SER B CA 1
ATOM 1328 C C . SER B 1 23 ? -15.031 -12.938 -4.453 1 94 23 SER B C 1
ATOM 1330 O O . SER B 1 23 ? -16.094 -12.359 -4.672 1 94 23 SER B O 1
ATOM 1332 N N . GLY B 1 24 ? -14.133 -12.984 -5.379 1 94.69 24 GLY B N 1
ATOM 1333 C CA . GLY B 1 24 ? -14.32 -12.43 -6.707 1 94.69 24 GLY B CA 1
ATOM 1334 C C . GLY B 1 24 ? -15.125 -13.328 -7.625 1 94.69 24 GLY B C 1
ATOM 1335 O O . GLY B 1 24 ? -15 -14.555 -7.562 1 94.69 24 GLY B O 1
ATOM 1336 N N . SER B 1 25 ? -15.883 -12.719 -8.508 1 96.81 25 SER B N 1
ATOM 1337 C CA . SER B 1 25 ? -16.578 -13.5 -9.531 1 96.81 25 SER B CA 1
ATOM 1338 C C . SER B 1 25 ? -15.625 -13.922 -10.641 1 96.81 25 SER B C 1
ATOM 1340 O O . SER B 1 25 ? -14.602 -13.266 -10.875 1 96.81 25 SER B O 1
ATOM 1342 N N . PRO B 1 26 ? -15.961 -15.023 -11.344 1 97 26 PRO B N 1
ATOM 1343 C CA . PRO B 1 26 ? -15.141 -15.406 -12.492 1 97 26 PRO B CA 1
ATOM 1344 C C . PRO B 1 26 ? -14.992 -14.273 -13.516 1 97 26 PRO B C 1
ATOM 1346 O O . PRO B 1 26 ? -13.922 -14.109 -14.109 1 97 26 PRO B O 1
ATOM 1349 N N . GLU B 1 27 ? -16.078 -13.539 -13.617 1 97.31 27 GLU B N 1
ATOM 1350 C CA . GLU B 1 27 ? -16.047 -12.422 -14.555 1 97.31 27 GLU B CA 1
ATOM 1351 C C . GLU B 1 27 ? -15.07 -11.344 -14.094 1 97.31 27 GLU B C 1
ATOM 1353 O O . GLU B 1 27 ? -14.312 -10.805 -14.898 1 97.31 27 GLU B O 1
ATOM 1358 N N . ASP B 1 28 ? -15.047 -11.062 -12.844 1 96.81 28 ASP B N 1
ATOM 1359 C CA . ASP B 1 28 ? -14.117 -10.086 -12.281 1 96.81 28 ASP B CA 1
ATOM 1360 C C . ASP B 1 28 ? -12.672 -10.555 -12.438 1 96.81 28 ASP B C 1
ATOM 1362 O O . ASP B 1 28 ? -11.797 -9.773 -12.828 1 96.81 28 ASP B O 1
ATOM 1366 N N . HIS B 1 29 ? -12.484 -11.789 -12.125 1 98 29 HIS B N 1
ATOM 1367 C CA . HIS B 1 29 ? -11.148 -12.359 -12.266 1 98 29 HIS B CA 1
ATOM 1368 C C . HIS B 1 29 ? -10.664 -12.273 -13.711 1 98 29 HIS B C 1
ATOM 1370 O O . HIS B 1 29 ? -9.539 -11.828 -13.961 1 98 29 HIS B O 1
ATOM 1376 N N . ARG B 1 30 ? -11.492 -12.633 -14.625 1 97.81 30 ARG B N 1
ATOM 1377 C CA . ARG B 1 30 ? -11.094 -12.625 -16.031 1 97.81 30 ARG B CA 1
ATOM 1378 C C . ARG B 1 30 ? -10.773 -11.203 -16.5 1 97.81 30 ARG B C 1
ATOM 1380 O O . ARG B 1 30 ? -9.844 -11 -17.281 1 97.81 30 ARG B O 1
ATOM 1387 N N . ALA B 1 31 ? -11.578 -10.289 -16.016 1 97.19 31 ALA B N 1
ATOM 1388 C CA . ALA B 1 31 ? -11.312 -8.898 -16.375 1 97.19 31 ALA B CA 1
ATOM 1389 C C . ALA B 1 31 ? -9.938 -8.453 -15.883 1 97.19 31 ALA B C 1
ATOM 1391 O O . ALA B 1 31 ? -9.164 -7.855 -16.625 1 97.19 31 ALA B O 1
ATOM 1392 N N . GLU B 1 32 ? -9.609 -8.773 -14.703 1 97.06 32 GLU B N 1
ATOM 1393 C CA . GLU B 1 32 ? -8.312 -8.43 -14.133 1 97.06 32 GLU B CA 1
ATOM 1394 C C . GLU B 1 32 ? -7.184 -9.172 -14.844 1 97.06 32 GLU B C 1
ATOM 1396 O O . GLU B 1 32 ? -6.125 -8.594 -15.102 1 97.06 32 GLU B O 1
ATOM 1401 N N . MET B 1 33 ? -7.41 -10.438 -15.148 1 98.31 33 MET B N 1
ATOM 1402 C CA . MET B 1 33 ? -6.418 -11.234 -15.859 1 98.31 33 MET B CA 1
ATOM 1403 C C . MET B 1 33 ? -6.102 -10.625 -17.219 1 98.31 33 MET B C 1
ATOM 1405 O O . MET B 1 33 ? -4.941 -10.578 -17.641 1 98.31 33 MET B O 1
ATOM 1409 N N . ARG B 1 34 ? -7.105 -10.125 -17.859 1 97.69 34 ARG B N 1
ATOM 1410 C CA . ARG B 1 34 ? -6.902 -9.469 -19.141 1 97.69 34 ARG B CA 1
ATOM 1411 C C . ARG B 1 34 ? -6.082 -8.195 -18.984 1 97.69 34 ARG B C 1
ATOM 1413 O O . ARG B 1 34 ? -5.227 -7.887 -19.828 1 97.69 34 ARG B O 1
ATOM 1420 N N . GLU B 1 35 ? -6.348 -7.492 -17.953 1 96.5 35 GLU B N 1
ATOM 1421 C CA . GLU B 1 35 ? -5.566 -6.293 -17.656 1 96.5 35 GLU B CA 1
ATOM 1422 C C . GLU B 1 35 ? -4.102 -6.629 -17.422 1 96.5 35 GLU B C 1
ATOM 1424 O O . GLU B 1 35 ? -3.207 -5.922 -17.891 1 96.5 35 GLU B O 1
ATOM 1429 N N . ILE B 1 36 ? -3.922 -7.633 -16.688 1 97.75 36 ILE B N 1
ATOM 1430 C CA . ILE B 1 36 ? -2.564 -8.078 -16.391 1 97.75 36 ILE B CA 1
ATOM 1431 C C . ILE B 1 36 ? -1.843 -8.422 -17.688 1 97.75 36 ILE B C 1
ATOM 1433 O O . ILE B 1 36 ? -0.716 -7.977 -17.922 1 97.75 36 ILE B O 1
ATOM 1437 N N . LEU B 1 37 ? -2.496 -9.164 -18.547 1 97.94 37 LEU B N 1
ATOM 1438 C CA . LEU B 1 37 ? -1.883 -9.625 -19.781 1 97.94 37 LEU B CA 1
ATOM 1439 C C . LEU B 1 37 ? -1.615 -8.453 -20.719 1 97.94 37 LEU B C 1
ATOM 1441 O O . LEU B 1 37 ? -0.689 -8.508 -21.531 1 97.94 37 LEU B O 1
ATOM 1445 N N . ALA B 1 38 ? -2.424 -7.453 -20.562 1 97.5 38 ALA B N 1
ATOM 1446 C CA . ALA B 1 38 ? -2.324 -6.305 -21.469 1 97.5 38 ALA B CA 1
ATOM 1447 C C . ALA B 1 38 ? -1.315 -5.285 -20.953 1 97.5 38 ALA B C 1
ATOM 1449 O O . ALA B 1 38 ? -0.969 -4.332 -21.656 1 97.5 38 ALA B O 1
ATOM 1450 N N . SER B 1 39 ? -0.811 -5.438 -19.781 1 97.25 39 SER B N 1
ATOM 1451 C CA . SER B 1 39 ? 0.019 -4.43 -19.125 1 97.25 39 SER B CA 1
ATOM 1452 C C . SER B 1 39 ? 1.483 -4.855 -19.094 1 97.25 39 SER B C 1
ATOM 1454 O O . SER B 1 39 ? 1.81 -5.938 -18.609 1 97.25 39 SER B O 1
ATOM 1456 N N . PRO B 1 40 ? 2.373 -3.982 -19.5 1 96.56 40 PRO B N 1
ATOM 1457 C CA . PRO B 1 40 ? 3.795 -4.305 -19.359 1 96.56 40 PRO B CA 1
ATOM 1458 C C . PRO B 1 40 ? 4.285 -4.203 -17.922 1 96.56 40 PRO B C 1
ATOM 1460 O O . PRO B 1 40 ? 5.441 -4.52 -17.641 1 96.56 40 PRO B O 1
ATOM 1463 N N . HIS B 1 41 ? 3.457 -3.795 -16.938 1 97.81 41 HIS B N 1
ATOM 1464 C CA . HIS B 1 41 ? 3.834 -3.568 -15.555 1 97.81 41 HIS B CA 1
ATOM 1465 C C . HIS B 1 41 ? 3.367 -4.715 -14.664 1 97.81 41 HIS B C 1
ATOM 1467 O O . HIS B 1 41 ? 3.467 -4.633 -13.438 1 97.81 41 HIS B O 1
ATOM 1473 N N . HIS B 1 42 ? 2.828 -5.68 -15.312 1 98.38 42 HIS B N 1
ATOM 1474 C CA . HIS B 1 42 ? 2.311 -6.844 -14.602 1 98.38 42 HIS B CA 1
ATOM 1475 C C . HIS B 1 42 ? 2.744 -8.141 -15.273 1 98.38 42 HIS B C 1
ATOM 1477 O O . HIS B 1 42 ? 3.027 -8.156 -16.469 1 98.38 42 HIS B O 1
ATOM 1483 N N . THR B 1 43 ? 2.879 -9.125 -14.523 1 98.56 43 THR B N 1
ATOM 1484 C CA . THR B 1 43 ? 2.998 -10.461 -15.094 1 98.56 43 THR B CA 1
ATOM 1485 C C . THR B 1 43 ? 2.539 -11.523 -14.102 1 98.56 43 THR B C 1
ATOM 1487 O O . THR B 1 43 ? 2.23 -11.211 -12.953 1 98.56 43 THR B O 1
ATOM 1490 N N . ALA B 1 44 ? 2.357 -12.719 -14.578 1 98.88 44 ALA B N 1
ATOM 1491 C CA . ALA B 1 44 ? 1.959 -13.867 -13.766 1 98.88 44 ALA B CA 1
ATOM 1492 C C . ALA B 1 44 ? 2.641 -15.141 -14.258 1 98.88 44 ALA B C 1
ATOM 1494 O O . ALA B 1 44 ? 2.889 -15.305 -15.453 1 98.88 44 ALA B O 1
ATOM 1495 N N . PHE B 1 45 ? 2.928 -15.977 -13.31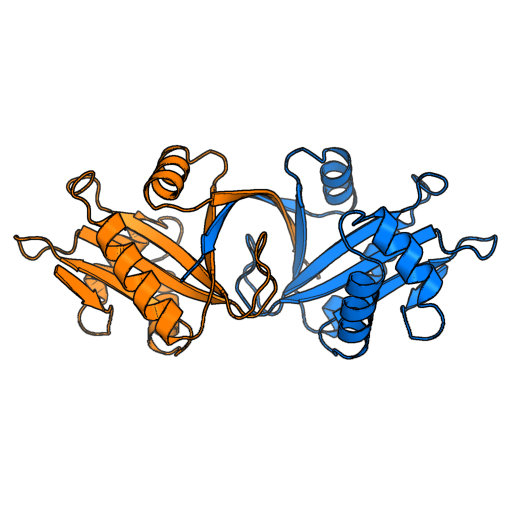2 1 98.88 45 PHE B N 1
ATOM 1496 C CA . PHE B 1 45 ? 3.555 -17.266 -13.578 1 98.88 45 PHE B CA 1
ATOM 1497 C C . PHE B 1 45 ? 2.736 -18.391 -12.977 1 98.88 45 PHE B C 1
ATOM 1499 O O . PHE B 1 45 ? 2.037 -18.203 -11.977 1 98.88 45 PHE B O 1
ATOM 1506 N N . MET B 1 46 ? 2.871 -19.562 -13.602 1 98.75 46 MET B N 1
ATOM 1507 C CA . MET B 1 46 ? 2.244 -20.781 -13.07 1 98.75 46 MET B CA 1
ATOM 1508 C C . MET B 1 46 ? 3.23 -21.938 -13.055 1 98.75 46 MET B C 1
ATOM 1510 O O . MET B 1 46 ? 4.148 -22 -13.867 1 98.75 46 MET B O 1
ATOM 1514 N N . ALA B 1 47 ? 2.961 -22.781 -12.109 1 98.62 47 ALA B N 1
ATOM 1515 C CA . ALA B 1 47 ? 3.707 -24.031 -12.023 1 98.62 47 ALA B CA 1
ATOM 1516 C C . ALA B 1 47 ? 2.893 -25.188 -12.594 1 98.62 47 ALA B C 1
ATOM 1518 O O . ALA B 1 47 ? 1.711 -25.344 -12.273 1 98.62 47 ALA B O 1
ATOM 1519 N N . ARG B 1 48 ? 3.559 -25.938 -13.438 1 96.88 48 ARG B N 1
ATOM 1520 C CA . ARG B 1 48 ? 2.961 -27.141 -13.992 1 96.88 48 ARG B CA 1
ATOM 1521 C C . ARG B 1 48 ? 3.65 -28.391 -13.445 1 96.88 48 ARG B C 1
ATOM 1523 O O . ARG B 1 48 ? 4.871 -28.531 -13.562 1 96.88 48 ARG B O 1
ATOM 1530 N N . GLY B 1 49 ? 2.811 -29.297 -12.766 1 92.94 49 GLY B N 1
ATOM 1531 C CA . GLY B 1 49 ? 3.328 -30.531 -12.211 1 92.94 49 GLY B CA 1
ATOM 1532 C C . GLY B 1 49 ? 3.66 -31.578 -13.266 1 92.94 49 GLY B C 1
ATOM 1533 O O . GLY B 1 49 ? 3.506 -31.328 -14.461 1 92.94 49 GLY B O 1
ATOM 1534 N N . LEU B 1 50 ? 4.156 -32.75 -12.766 1 88.5 50 LEU B N 1
ATOM 1535 C CA . LEU B 1 50 ? 4.574 -33.844 -13.656 1 88.5 50 LEU B CA 1
ATOM 1536 C C . LEU B 1 50 ? 3.377 -34.406 -14.398 1 88.5 50 LEU B C 1
ATOM 1538 O O . LEU B 1 50 ? 3.512 -34.875 -15.531 1 88.5 50 LEU B O 1
ATOM 1542 N N . ASP B 1 51 ? 2.24 -34.312 -13.781 1 92.19 51 ASP B N 1
ATOM 1543 C CA . ASP B 1 51 ? 1.036 -34.875 -14.391 1 92.19 51 ASP B CA 1
ATOM 1544 C C . ASP B 1 51 ? 0.423 -33.906 -15.391 1 92.19 51 ASP B C 1
ATOM 1546 O O . ASP B 1 51 ? -0.627 -34.188 -15.977 1 92.19 51 ASP B O 1
ATOM 1550 N N . GLY B 1 52 ? 1.008 -32.781 -15.555 1 93.5 52 GLY B N 1
ATOM 1551 C CA . GLY B 1 52 ? 0.547 -31.797 -16.516 1 93.5 52 GLY B CA 1
ATOM 1552 C C . GLY B 1 52 ? -0.414 -30.781 -15.93 1 93.5 52 GLY B C 1
ATOM 1553 O O . GLY B 1 52 ? -0.73 -29.766 -16.562 1 93.5 52 GLY B O 1
ATOM 1554 N N . ALA B 1 53 ? -0.797 -31.016 -14.703 1 95.75 53 ALA B N 1
ATOM 1555 C CA . ALA B 1 53 ? -1.748 -30.109 -14.062 1 95.75 53 ALA B CA 1
ATOM 1556 C C . ALA B 1 53 ? -1.043 -28.859 -13.523 1 95.75 53 ALA B C 1
ATOM 1558 O O . ALA B 1 53 ? 0.065 -28.953 -12.992 1 95.75 53 ALA B O 1
ATOM 1559 N N . PHE B 1 54 ? -1.758 -27.75 -13.758 1 98.25 54 PHE B N 1
ATOM 1560 C CA . PHE B 1 54 ? -1.267 -26.531 -13.102 1 98.25 54 PHE B CA 1
ATOM 1561 C C . PHE B 1 54 ? -1.633 -26.531 -11.625 1 98.25 54 PHE B C 1
ATOM 1563 O O . PHE B 1 54 ? -2.791 -26.75 -11.266 1 98.25 54 PHE B O 1
ATOM 1570 N N . VAL B 1 55 ? -0.62 -26.203 -10.711 1 98.31 55 VAL B N 1
ATOM 1571 C CA . VAL B 1 55 ? -0.869 -26.469 -9.297 1 98.31 55 VAL B CA 1
ATOM 1572 C C . VAL B 1 55 ? -0.54 -25.234 -8.469 1 98.31 55 VAL B C 1
ATOM 1574 O O . VAL B 1 55 ? -0.855 -25.172 -7.281 1 98.31 55 VAL B O 1
ATOM 1577 N N . ALA B 1 56 ? 0.106 -24.203 -9.047 1 98.81 56 ALA B N 1
ATOM 1578 C CA . ALA B 1 56 ? 0.487 -23 -8.312 1 98.81 56 ALA B CA 1
ATOM 1579 C C . ALA B 1 56 ? 0.612 -21.812 -9.242 1 98.81 56 ALA B C 1
ATOM 1581 O O . ALA B 1 56 ? 0.8 -21.969 -10.453 1 98.81 56 ALA B O 1
ATOM 1582 N N . PHE B 1 57 ? 0.455 -20.578 -8.688 1 98.88 57 PHE B N 1
ATOM 1583 C CA . PHE B 1 57 ? 0.664 -19.375 -9.477 1 98.88 57 PHE B CA 1
ATOM 1584 C C . PHE B 1 57 ? 1.165 -18.234 -8.602 1 98.88 57 PHE B C 1
ATOM 1586 O O . PHE B 1 57 ? 1.099 -18.312 -7.371 1 98.88 57 PHE B O 1
ATOM 1593 N N . ALA B 1 58 ? 1.713 -17.234 -9.211 1 98.88 58 ALA B N 1
ATOM 1594 C CA . ALA B 1 58 ? 2.104 -15.961 -8.602 1 98.88 58 ALA B CA 1
ATOM 1595 C C . ALA B 1 58 ? 1.837 -14.789 -9.547 1 98.88 58 ALA B C 1
ATOM 1597 O O . ALA B 1 58 ? 2.086 -14.883 -10.75 1 98.88 58 ALA B O 1
ATOM 1598 N N . GLU B 1 59 ? 1.274 -13.75 -9.016 1 98.88 59 GLU B N 1
ATOM 1599 C CA . GLU B 1 59 ? 1.081 -12.5 -9.734 1 98.88 59 GLU B CA 1
ATOM 1600 C C . GLU B 1 59 ? 1.936 -11.383 -9.141 1 98.88 59 GLU B C 1
ATOM 1602 O O . GLU B 1 59 ? 2.066 -11.273 -7.922 1 98.88 59 GLU B O 1
ATOM 1607 N N . VAL B 1 60 ? 2.494 -10.586 -9.977 1 98.88 60 VAL B N 1
ATOM 1608 C CA . VAL B 1 60 ? 3.383 -9.508 -9.547 1 98.88 60 VAL B CA 1
ATOM 1609 C C . VAL B 1 60 ? 3.131 -8.266 -10.391 1 98.88 60 VAL B C 1
ATOM 1611 O O . VAL B 1 60 ? 2.828 -8.359 -11.578 1 98.88 60 VAL B O 1
ATOM 1614 N N . ALA B 1 61 ? 3.229 -7.145 -9.789 1 98.81 61 ALA B N 1
ATOM 1615 C CA . ALA B 1 61 ? 3.047 -5.855 -10.445 1 98.81 61 ALA B CA 1
ATOM 1616 C C . ALA B 1 61 ? 4.184 -4.898 -10.094 1 98.81 61 ALA B C 1
ATOM 1618 O O . ALA B 1 61 ? 4.797 -5.016 -9.031 1 98.81 61 ALA B O 1
ATOM 1619 N N . LEU B 1 62 ? 4.473 -3.969 -10.961 1 98.81 62 LEU B N 1
ATOM 1620 C CA . LEU B 1 62 ? 5.297 -2.82 -10.609 1 98.81 62 LEU B CA 1
ATOM 1621 C C . LEU B 1 62 ? 4.477 -1.769 -9.867 1 98.81 62 LEU B C 1
ATOM 1623 O O . LEU B 1 62 ? 3.373 -1.423 -10.297 1 98.81 62 LEU B O 1
ATOM 1627 N N . ARG B 1 63 ? 5.008 -1.304 -8.812 1 98.75 63 ARG B N 1
ATOM 1628 C CA . ARG B 1 63 ? 4.43 -0.186 -8.078 1 98.75 63 ARG B CA 1
ATOM 1629 C C . ARG B 1 63 ? 5.316 1.051 -8.172 1 98.75 63 ARG B C 1
ATOM 1631 O O . ARG B 1 63 ? 6.516 0.987 -7.883 1 98.75 63 ARG B O 1
ATOM 1638 N N . TYR B 1 64 ? 4.656 2.105 -8.523 1 98.38 64 TYR B N 1
ATOM 1639 C CA . TYR B 1 64 ? 5.398 3.352 -8.664 1 98.38 64 TYR B CA 1
ATOM 1640 C C . TYR B 1 64 ? 5.117 4.293 -7.504 1 98.38 64 TYR B C 1
ATOM 1642 O O . TYR B 1 64 ? 5.898 5.211 -7.234 1 98.38 64 TYR B O 1
ATOM 1650 N N . ASP B 1 65 ? 3.965 4.117 -6.871 1 98 65 ASP B N 1
ATOM 1651 C CA . ASP B 1 65 ? 3.701 4.836 -5.625 1 98 65 ASP B CA 1
ATOM 1652 C C . ASP B 1 65 ? 4.547 4.277 -4.48 1 98 65 ASP B C 1
ATOM 1654 O O . ASP B 1 65 ? 5.141 3.207 -4.609 1 98 65 ASP B O 1
ATOM 1658 N N . TYR B 1 66 ? 4.602 5.02 -3.418 1 97.19 66 TYR B N 1
ATOM 1659 C CA . TYR B 1 66 ? 5.332 4.539 -2.25 1 97.19 66 TYR B CA 1
ATOM 1660 C C . TYR B 1 66 ? 4.785 3.197 -1.779 1 97.19 66 TYR B C 1
ATOM 1662 O O . TYR B 1 66 ? 3.568 2.998 -1.729 1 97.19 66 TYR B O 1
ATOM 1670 N N . VAL B 1 67 ? 5.66 2.266 -1.505 1 98.5 67 VAL B N 1
ATOM 1671 C CA . VAL B 1 67 ? 5.316 0.966 -0.936 1 98.5 67 VAL B CA 1
ATOM 1672 C C . VAL B 1 67 ? 5.84 0.875 0.496 1 98.5 67 VAL B C 1
ATOM 1674 O O . VAL B 1 67 ? 7.02 1.129 0.75 1 98.5 67 VAL B O 1
ATOM 1677 N N . ASN B 1 68 ? 5.047 0.431 1.43 1 98.19 68 ASN B N 1
ATOM 1678 C CA . ASN B 1 68 ? 5.375 0.31 2.848 1 98.19 68 ASN B CA 1
ATOM 1679 C C . ASN B 1 68 ? 6.66 -0.48 3.062 1 98.19 68 ASN B C 1
ATOM 1681 O O . ASN B 1 68 ? 6.738 -1.657 2.705 1 98.19 68 ASN B O 1
ATOM 1685 N N . GLY B 1 69 ? 7.672 0.178 3.701 1 97.31 69 GLY B N 1
ATOM 1686 C CA . GLY B 1 69 ? 8.906 -0.493 4.07 1 97.31 69 GLY B CA 1
ATOM 1687 C C . GLY B 1 69 ? 9.945 -0.474 2.963 1 97.31 69 GLY B C 1
ATOM 1688 O O . GLY B 1 69 ? 11.031 -1.048 3.111 1 97.31 69 GLY B O 1
ATOM 1689 N N . CYS B 1 70 ? 9.68 0.171 1.84 1 97.94 70 CYS B N 1
ATOM 1690 C CA . CYS B 1 70 ? 10.617 0.208 0.723 1 97.94 70 CYS B CA 1
ATOM 1691 C C . CYS B 1 70 ? 11.227 1.599 0.565 1 97.94 70 CYS B C 1
ATOM 1693 O O . CYS B 1 70 ? 10.719 2.566 1.139 1 97.94 70 CYS B O 1
ATOM 1695 N N . GLU B 1 71 ? 12.328 1.686 -0.214 1 95 71 GLU B N 1
ATOM 1696 C CA . GLU B 1 71 ? 13.062 2.941 -0.347 1 95 71 GLU B CA 1
ATOM 1697 C C . GLU B 1 71 ? 13.297 3.289 -1.813 1 95 71 GLU B C 1
ATOM 1699 O O . GLU B 1 71 ? 13.969 4.277 -2.123 1 95 71 GLU B O 1
ATOM 1704 N N . SER B 1 72 ? 12.773 2.395 -2.666 1 97.19 72 SER B N 1
ATOM 1705 C CA . SER B 1 72 ? 13.031 2.574 -4.09 1 97.19 72 SER B CA 1
ATOM 1706 C C . SER B 1 72 ? 11.734 2.627 -4.891 1 97.19 72 SER B C 1
ATOM 1708 O O . SER B 1 72 ? 10.656 2.4 -4.344 1 97.19 72 SER B O 1
ATOM 1710 N N . SER B 1 73 ? 11.859 3.006 -6.121 1 97.81 73 SER B N 1
ATOM 1711 C CA . SER B 1 73 ? 10.82 2.947 -7.141 1 97.81 73 SER B CA 1
ATOM 1712 C C . SER B 1 73 ? 11.422 2.762 -8.531 1 97.81 73 SER B C 1
ATOM 1714 O O . SER B 1 73 ? 12.453 3.346 -8.852 1 97.81 73 SER B O 1
ATOM 1716 N N . PRO B 1 74 ? 10.773 1.895 -9.336 1 98.5 74 PRO B N 1
ATOM 1717 C CA . PRO B 1 74 ? 9.633 1.04 -8.992 1 98.5 74 PRO B CA 1
ATOM 1718 C C . PRO B 1 74 ? 10.016 -0.112 -8.07 1 98.5 74 PRO B C 1
ATOM 1720 O O . PRO B 1 74 ? 11.188 -0.483 -7.988 1 98.5 74 PRO B O 1
ATOM 1723 N N . VAL B 1 75 ? 9.023 -0.553 -7.344 1 98.88 75 VAL B N 1
ATOM 1724 C CA . VAL B 1 75 ? 9.102 -1.777 -6.555 1 98.88 75 VAL B CA 1
ATOM 1725 C C . VAL B 1 75 ? 8.25 -2.867 -7.203 1 98.88 75 VAL B C 1
ATOM 1727 O O . VAL B 1 75 ? 7.133 -2.604 -7.652 1 98.88 75 VAL B O 1
ATOM 1730 N N . ALA B 1 76 ? 8.828 -4.066 -7.371 1 98.94 76 ALA B N 1
ATOM 1731 C CA . ALA B 1 76 ? 7.965 -5.195 -7.695 1 98.94 76 ALA B CA 1
ATOM 1732 C C . ALA B 1 76 ? 7.148 -5.625 -6.477 1 98.94 76 ALA B C 1
ATOM 1734 O O . ALA B 1 76 ? 7.684 -5.75 -5.375 1 98.94 76 ALA B O 1
ATOM 1735 N N . PHE B 1 77 ? 5.906 -5.816 -6.68 1 98.94 77 PHE B N 1
ATOM 1736 C CA . PHE B 1 77 ? 5.016 -6.18 -5.582 1 98.94 77 PHE B CA 1
ATOM 1737 C C . PHE B 1 77 ? 4.289 -7.484 -5.879 1 98.94 77 PHE B C 1
ATOM 1739 O O . PHE B 1 77 ? 3.488 -7.555 -6.812 1 98.94 77 PHE B O 1
ATOM 1746 N N . LEU B 1 78 ? 4.629 -8.516 -5.086 1 98.88 78 LEU B N 1
ATOM 1747 C CA . LEU B 1 78 ? 3.914 -9.789 -5.172 1 98.88 78 LEU B CA 1
ATOM 1748 C C . LEU B 1 78 ? 2.469 -9.633 -4.707 1 98.88 78 LEU B C 1
ATOM 1750 O O . LEU B 1 78 ? 2.209 -9.508 -3.508 1 98.88 78 LEU B O 1
ATOM 1754 N N . GLU B 1 79 ? 1.564 -9.695 -5.703 1 98.19 79 GLU B N 1
ATOM 1755 C CA . GLU B 1 79 ? 0.149 -9.477 -5.426 1 98.19 79 GLU B CA 1
ATOM 1756 C C . GLU B 1 79 ? -0.492 -10.711 -4.801 1 98.19 79 GLU B C 1
ATOM 1758 O O . GLU B 1 79 ? -1.419 -10.594 -3.994 1 98.19 79 GLU B O 1
ATOM 1763 N N . GLY B 1 80 ? -0.066 -11.789 -5.219 1 98 80 GLY B N 1
ATOM 1764 C CA . GLY B 1 80 ? -0.569 -13.047 -4.695 1 98 80 GLY B CA 1
ATOM 1765 C C . GLY B 1 80 ? 0.266 -14.242 -5.113 1 98 80 GLY B C 1
ATOM 1766 O O . GLY B 1 80 ? 0.909 -14.219 -6.164 1 98 80 GLY B O 1
ATOM 1767 N N . ILE B 1 81 ? 0.226 -15.25 -4.301 1 98.56 81 ILE B N 1
ATOM 1768 C CA . ILE B 1 81 ? 0.853 -16.531 -4.57 1 98.56 81 ILE B CA 1
ATOM 1769 C C . ILE B 1 81 ? 0.028 -17.656 -3.936 1 98.56 81 ILE B C 1
ATOM 1771 O O . ILE B 1 81 ? -0.469 -17.516 -2.816 1 98.56 81 ILE B O 1
ATOM 1775 N N . TYR B 1 82 ? -0.152 -18.719 -4.707 1 98.44 82 TYR B N 1
ATOM 1776 C CA . TYR B 1 82 ? -0.992 -19.828 -4.258 1 98.44 82 TYR B CA 1
ATOM 1777 C C . TYR B 1 82 ? -0.466 -21.156 -4.781 1 98.44 82 TYR B C 1
ATOM 1779 O O . TYR B 1 82 ? -0.043 -21.25 -5.938 1 98.44 82 TYR B O 1
ATOM 1787 N N . THR B 1 83 ? -0.452 -22.094 -3.896 1 98 83 THR B N 1
ATOM 1788 C CA . THR B 1 83 ? -0.202 -23.484 -4.25 1 98 83 THR B CA 1
ATOM 1789 C C . THR B 1 83 ? -1.367 -24.375 -3.82 1 98 83 THR B C 1
ATOM 1791 O O . THR B 1 83 ? -1.798 -24.312 -2.666 1 98 83 THR B O 1
ATOM 1794 N N . ALA B 1 84 ? -1.849 -25.172 -4.766 1 97.75 84 ALA B N 1
ATOM 1795 C CA . ALA B 1 84 ? -2.908 -26.125 -4.422 1 97.75 84 ALA B CA 1
ATOM 1796 C C . ALA B 1 84 ? -2.5 -26.984 -3.238 1 97.75 84 ALA B C 1
ATOM 1798 O O . ALA B 1 84 ? -1.341 -27.406 -3.131 1 97.75 84 ALA B O 1
ATOM 1799 N N . GLU B 1 85 ? -3.516 -27.328 -2.439 1 96.25 85 GLU B N 1
ATOM 1800 C CA . GLU B 1 85 ? -3.25 -28.062 -1.209 1 96.25 85 GLU B CA 1
ATOM 1801 C C . GLU B 1 85 ? -2.492 -29.359 -1.495 1 96.25 85 GLU B C 1
ATOM 1803 O O . GLU B 1 85 ? -1.526 -29.688 -0.801 1 96.25 85 GLU B O 1
ATOM 1808 N N . ARG B 1 86 ? -2.832 -30.062 -2.488 1 94.69 86 ARG B N 1
ATOM 1809 C CA . ARG B 1 86 ? -2.273 -31.359 -2.812 1 94.69 86 ARG B CA 1
ATOM 1810 C C . ARG B 1 86 ? -0.814 -31.25 -3.238 1 94.69 86 ARG B C 1
ATOM 1812 O O . ARG B 1 86 ? -0.098 -32.25 -3.301 1 94.69 86 ARG B O 1
ATOM 1819 N N . ALA B 1 87 ? -0.37 -30.078 -3.574 1 96.81 87 ALA B N 1
ATOM 1820 C CA . ALA B 1 87 ? 0.964 -29.891 -4.137 1 96.81 87 ALA B CA 1
ATOM 1821 C C . ALA B 1 87 ? 1.856 -29.094 -3.182 1 96.81 87 ALA B C 1
ATOM 1823 O O . ALA B 1 87 ? 2.963 -28.688 -3.549 1 96.81 87 ALA B O 1
ATOM 1824 N N . ARG B 1 88 ? 1.379 -28.844 -1.94 1 95 88 ARG B N 1
ATOM 1825 C CA . ARG B 1 88 ? 2.141 -28.031 -0.99 1 95 88 ARG B CA 1
ATOM 1826 C C . ARG B 1 88 ? 3.346 -28.797 -0.461 1 95 88 ARG B C 1
ATOM 1828 O O . ARG B 1 88 ? 3.387 -30.031 -0.54 1 95 88 ARG B O 1
ATOM 1835 N N . ARG B 1 89 ? 4.324 -28.078 -0.071 1 94.75 89 ARG B N 1
ATOM 1836 C CA . ARG B 1 89 ? 5.566 -28.594 0.495 1 94.75 89 ARG B CA 1
ATOM 1837 C C . ARG B 1 89 ? 6.379 -29.344 -0.555 1 94.75 89 ARG B C 1
ATOM 1839 O O . ARG B 1 89 ? 7.016 -30.359 -0.249 1 94.75 89 ARG B O 1
ATOM 1846 N N . GLN B 1 90 ? 6.188 -28.891 -1.799 1 95.44 90 GLN B N 1
ATOM 1847 C CA . GLN B 1 90 ? 6.938 -29.484 -2.904 1 95.44 90 GLN B CA 1
ATOM 1848 C C . GLN B 1 90 ? 7.859 -28.453 -3.553 1 95.44 90 GLN B C 1
ATOM 1850 O O . GLN B 1 90 ? 8.438 -28.703 -4.609 1 95.44 90 GLN B O 1
ATOM 1855 N N . GLY B 1 91 ? 7.969 -27.266 -3.047 1 96.56 91 GLY B N 1
ATOM 1856 C CA . GLY B 1 91 ? 8.945 -26.281 -3.471 1 96.56 91 GLY B CA 1
ATOM 1857 C C . GLY B 1 91 ? 8.438 -25.375 -4.574 1 96.56 91 GLY B C 1
ATOM 1858 O O . GLY B 1 91 ? 9.203 -24.594 -5.141 1 96.56 91 GLY B O 1
ATOM 1859 N N . TRP B 1 92 ? 7.133 -25.391 -4.883 1 97.81 92 TRP B N 1
ATOM 1860 C CA . TRP B 1 92 ? 6.594 -24.609 -6 1 97.81 92 TRP B CA 1
ATOM 1861 C C . TRP B 1 92 ? 6.645 -23.125 -5.707 1 97.81 92 TRP B C 1
ATOM 1863 O O . TRP B 1 92 ? 6.957 -22.312 -6.59 1 97.81 92 TRP B O 1
ATOM 1873 N N . ALA B 1 93 ? 6.371 -22.75 -4.488 1 98.19 93 ALA B N 1
ATOM 1874 C CA . ALA B 1 93 ? 6.391 -21.328 -4.129 1 98.19 93 ALA B CA 1
ATOM 1875 C C . ALA B 1 93 ? 7.785 -20.75 -4.309 1 98.19 93 ALA B C 1
ATOM 1877 O O . ALA B 1 93 ? 7.938 -19.656 -4.859 1 98.19 93 ALA B O 1
ATOM 1878 N N . ALA B 1 94 ? 8.734 -21.469 -3.914 1 98.25 94 ALA B N 1
ATOM 1879 C CA . ALA B 1 94 ? 10.117 -21.016 -4.047 1 98.25 94 ALA B CA 1
ATOM 1880 C C . ALA B 1 94 ? 10.5 -20.844 -5.516 1 98.25 94 ALA B C 1
ATOM 1882 O O . ALA B 1 94 ? 11.156 -19.859 -5.879 1 98.25 94 ALA B O 1
ATOM 1883 N N . ARG B 1 95 ? 10.133 -21.75 -6.344 1 98.31 95 ARG B N 1
ATOM 1884 C CA . ARG B 1 95 ? 10.43 -21.672 -7.77 1 98.31 95 ARG B CA 1
ATOM 1885 C C . ARG B 1 95 ? 9.703 -20.5 -8.414 1 98.31 95 ARG B C 1
ATOM 1887 O O . ARG B 1 95 ? 10.273 -19.797 -9.258 1 98.31 95 ARG B O 1
ATOM 1894 N N . LEU B 1 96 ? 8.453 -20.281 -8.016 1 98.69 96 LEU B N 1
ATOM 1895 C CA . LEU B 1 96 ? 7.688 -19.156 -8.523 1 98.69 96 LEU B CA 1
ATOM 1896 C C . LEU B 1 96 ? 8.344 -17.828 -8.133 1 98.69 96 LEU B C 1
ATOM 1898 O O . LEU B 1 96 ? 8.492 -16.938 -8.969 1 98.69 96 LEU B O 1
ATOM 1902 N N . ILE B 1 97 ? 8.797 -17.688 -6.914 1 98.69 97 ILE B N 1
ATOM 1903 C CA . ILE B 1 97 ? 9.406 -16.469 -6.422 1 98.69 97 ILE B CA 1
ATOM 1904 C C . ILE B 1 97 ? 10.727 -16.219 -7.141 1 98.69 97 ILE B C 1
ATOM 1906 O O . ILE B 1 97 ? 11.078 -15.07 -7.434 1 98.69 97 ILE B O 1
ATOM 1910 N N . ALA B 1 98 ? 11.438 -17.281 -7.43 1 98.44 98 ALA B N 1
ATOM 1911 C CA . ALA B 1 98 ? 12.664 -17.125 -8.211 1 98.44 98 ALA B CA 1
ATOM 1912 C C . ALA B 1 98 ? 12.375 -16.5 -9.57 1 98.44 98 ALA B C 1
ATOM 1914 O O . ALA B 1 98 ? 13.102 -15.609 -10.023 1 98.44 98 ALA B O 1
ATOM 1915 N N . GLN B 1 99 ? 11.312 -16.984 -10.203 1 98.62 99 GLN B N 1
ATOM 1916 C CA . GLN B 1 99 ? 10.914 -16.422 -11.492 1 98.62 99 GLN B CA 1
ATOM 1917 C C . GLN B 1 99 ? 10.484 -14.961 -11.344 1 98.62 99 GLN B C 1
ATOM 1919 O O . GLN B 1 99 ? 10.836 -14.117 -12.172 1 98.62 99 GLN B O 1
ATOM 1924 N N . VAL B 1 100 ? 9.734 -14.641 -10.32 1 98.81 100 VAL B N 1
ATOM 1925 C CA . VAL B 1 100 ? 9.273 -13.281 -10.039 1 98.81 100 VAL B CA 1
ATOM 1926 C C . VAL B 1 100 ? 10.477 -12.359 -9.836 1 98.81 100 VAL B C 1
ATOM 1928 O O . VAL B 1 100 ? 10.508 -11.25 -10.359 1 98.81 100 VAL B O 1
ATOM 1931 N N . GLN B 1 101 ? 11.461 -12.836 -9.102 1 98.75 101 GLN B N 1
ATOM 1932 C CA . GLN B 1 101 ? 12.656 -12.047 -8.844 1 98.75 101 GLN B CA 1
ATOM 1933 C C . GLN B 1 101 ? 13.406 -11.742 -10.141 1 98.75 101 GLN B C 1
ATOM 1935 O O . GLN B 1 101 ? 13.859 -10.617 -10.352 1 98.75 101 GLN B O 1
ATOM 1940 N N . GLU B 1 102 ? 13.562 -12.742 -10.945 1 98.56 102 GLU B N 1
ATOM 1941 C CA . GLU B 1 102 ? 14.227 -12.531 -12.227 1 98.56 102 GLU B CA 1
ATOM 1942 C C . GLU B 1 102 ? 13.5 -11.484 -13.062 1 98.56 102 GLU B C 1
ATOM 1944 O O . GLU B 1 102 ? 14.125 -10.586 -13.625 1 98.56 102 GLU B O 1
ATOM 1949 N N . TRP B 1 103 ? 12.195 -11.625 -13.164 1 98.69 103 TRP B N 1
ATOM 1950 C CA . TRP B 1 103 ? 11.383 -10.656 -13.883 1 98.69 103 TRP B CA 1
ATOM 1951 C C . TRP B 1 103 ? 11.555 -9.258 -13.297 1 98.69 103 TRP B C 1
ATOM 1953 O O . TRP B 1 103 ? 11.727 -8.289 -14.031 1 98.69 103 TRP B O 1
ATOM 1963 N N . ALA B 1 104 ? 11.484 -9.117 -11.977 1 98.88 104 ALA B N 1
ATOM 1964 C CA . ALA B 1 104 ? 11.609 -7.836 -11.281 1 98.88 104 ALA B CA 1
ATOM 1965 C C . ALA B 1 104 ? 12.945 -7.164 -11.602 1 98.88 104 ALA B C 1
ATOM 1967 O O . ALA B 1 104 ? 12.992 -5.965 -11.883 1 98.88 104 ALA B O 1
ATOM 1968 N N . LYS B 1 105 ? 13.977 -7.953 -11.57 1 98.69 105 LYS B N 1
ATOM 1969 C CA . LYS B 1 105 ? 15.297 -7.43 -11.891 1 98.69 105 LYS B CA 1
ATOM 1970 C C . LYS B 1 105 ? 15.352 -6.914 -13.328 1 98.69 105 LYS B C 1
ATOM 1972 O O . LYS B 1 105 ? 15.953 -5.871 -13.594 1 98.69 105 LYS B O 1
ATOM 1977 N N . GLN B 1 106 ? 14.742 -7.676 -14.164 1 98.38 106 GLN B N 1
ATOM 1978 C CA . GLN B 1 106 ? 14.695 -7.258 -15.562 1 98.38 106 GLN B C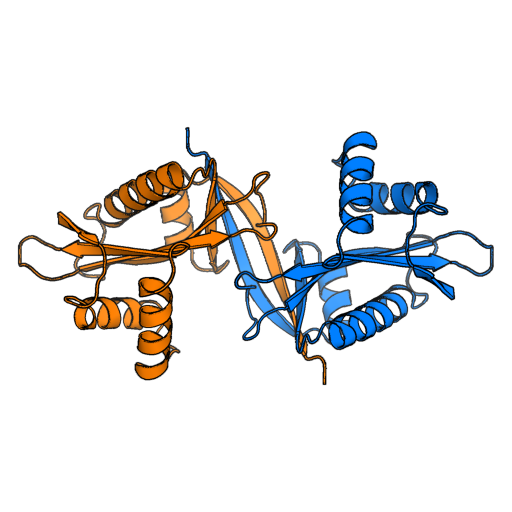A 1
ATOM 1979 C C . GLN B 1 106 ? 13.945 -5.938 -15.719 1 98.38 106 GLN B C 1
ATOM 1981 O O . GLN B 1 106 ? 14.203 -5.176 -16.656 1 98.38 106 GLN B O 1
ATOM 1986 N N . GLN B 1 107 ? 13.016 -5.664 -14.805 1 98.44 107 GLN B N 1
ATOM 1987 C CA . GLN B 1 107 ? 12.25 -4.422 -14.828 1 98.44 107 GLN B CA 1
ATOM 1988 C C . GLN B 1 107 ? 13 -3.299 -14.117 1 98.44 107 GLN B C 1
ATOM 1990 O O . GLN B 1 107 ? 12.469 -2.201 -13.938 1 98.44 107 GLN B O 1
ATOM 1995 N N . GLY B 1 108 ? 14.195 -3.568 -13.586 1 98.19 108 GLY B N 1
ATOM 1996 C CA . GLY B 1 108 ? 15.016 -2.553 -12.953 1 98.19 108 GLY B CA 1
ATOM 1997 C C . GLY B 1 108 ? 14.742 -2.395 -11.469 1 98.19 108 GLY B C 1
ATOM 1998 O O . GLY B 1 108 ? 15.172 -1.415 -10.852 1 98.19 108 GLY B O 1
ATOM 1999 N N . CYS B 1 109 ? 14.031 -3.311 -10.906 1 98.81 109 CYS B N 1
ATOM 2000 C CA . CYS B 1 109 ? 13.719 -3.221 -9.484 1 98.81 109 CYS B CA 1
ATOM 2001 C C . CYS B 1 109 ? 14.891 -3.695 -8.641 1 98.81 109 CYS B C 1
ATOM 2003 O O . CYS B 1 109 ? 15.562 -4.672 -8.984 1 98.81 109 CYS B O 1
ATOM 2005 N N . SER B 1 110 ? 15.062 -3.031 -7.504 1 98.81 110 SER B N 1
ATOM 2006 C CA . SER B 1 110 ? 16.047 -3.475 -6.516 1 98.81 110 SER B CA 1
ATOM 2007 C C . SER B 1 110 ? 15.359 -4.082 -5.293 1 98.81 110 SER B C 1
ATOM 2009 O O . SER B 1 110 ? 16.016 -4.648 -4.422 1 98.81 110 SER B O 1
ATOM 2011 N N . GLU B 1 111 ? 14.016 -3.979 -5.242 1 98.88 111 GLU B N 1
ATOM 2012 C CA . GLU B 1 111 ? 13.242 -4.512 -4.129 1 98.88 111 GLU B CA 1
ATOM 2013 C C . GLU B 1 111 ? 12 -5.25 -4.629 1 98.88 111 GLU B C 1
ATOM 2015 O O . GLU B 1 111 ? 11.367 -4.828 -5.598 1 98.88 111 GLU B O 1
ATOM 2020 N N . LEU B 1 112 ? 11.719 -6.348 -3.982 1 98.94 112 LEU B N 1
ATOM 2021 C CA . LEU B 1 112 ? 10.477 -7.098 -4.09 1 98.94 112 LEU B CA 1
ATOM 2022 C C . LEU B 1 112 ? 9.695 -7.055 -2.781 1 98.94 112 LEU B C 1
ATOM 2024 O O . LEU B 1 112 ? 10.227 -7.414 -1.728 1 98.94 112 LEU B O 1
ATOM 2028 N N . ALA B 1 113 ? 8.445 -6.531 -2.848 1 98.94 113 ALA B N 1
ATOM 2029 C CA . ALA B 1 113 ? 7.637 -6.406 -1.639 1 98.94 113 ALA B CA 1
ATOM 2030 C C . ALA B 1 113 ? 6.375 -7.258 -1.733 1 98.94 113 ALA B C 1
ATOM 2032 O O . ALA B 1 113 ? 6.059 -7.797 -2.797 1 98.94 113 ALA B O 1
ATOM 2033 N N . SER B 1 114 ? 5.738 -7.426 -0.658 1 98.88 114 SER B N 1
ATOM 2034 C CA . SER B 1 114 ? 4.496 -8.172 -0.497 1 98.88 114 SER B CA 1
ATOM 2035 C C . SER B 1 114 ? 3.85 -7.891 0.855 1 98.88 114 SER B C 1
ATOM 2037 O O . SER B 1 114 ? 4.484 -7.324 1.746 1 98.88 114 SER B O 1
ATOM 2039 N N . ASP B 1 115 ? 2.633 -8.172 0.94 1 98.88 115 ASP B N 1
ATOM 2040 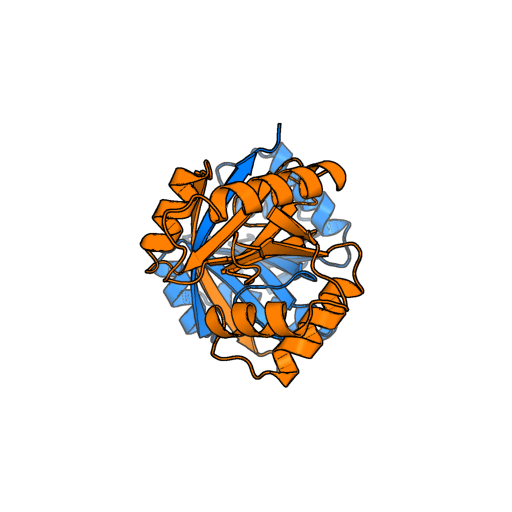C CA . ASP B 1 115 ? 1.987 -8.164 2.248 1 98.88 115 ASP B CA 1
ATOM 2041 C C . ASP B 1 115 ? 1.046 -9.359 2.402 1 98.88 115 ASP B C 1
ATOM 2043 O O . ASP B 1 115 ? 0.798 -10.086 1.438 1 98.88 115 ASP B O 1
ATOM 2047 N N . THR B 1 116 ? 0.642 -9.664 3.66 1 98.69 116 THR B N 1
ATOM 2048 C CA . THR B 1 116 ? -0.343 -10.703 3.957 1 98.69 116 THR B CA 1
ATOM 2049 C C . THR B 1 116 ? -1.167 -10.328 5.184 1 98.69 116 THR B C 1
ATOM 2051 O O . THR B 1 116 ? -0.734 -9.516 6.008 1 98.69 116 THR B O 1
ATOM 2054 N N . ASP B 1 117 ? -2.279 -10.961 5.258 1 98.44 117 ASP B N 1
ATOM 2055 C CA . ASP B 1 117 ? -3.16 -10.758 6.402 1 98.44 117 ASP B CA 1
ATOM 2056 C C . ASP B 1 117 ? -2.428 -11.031 7.715 1 98.44 117 ASP B C 1
ATOM 2058 O O . ASP B 1 117 ? -1.675 -12 7.82 1 98.44 117 ASP B O 1
ATOM 2062 N N . ILE B 1 118 ? -2.73 -10.227 8.758 1 98.56 118 ILE B N 1
ATOM 2063 C CA . ILE B 1 118 ? -2.055 -10.289 10.047 1 98.56 118 ILE B CA 1
ATOM 2064 C C . ILE B 1 118 ? -2.289 -11.648 10.695 1 98.56 118 ILE B C 1
ATOM 2066 O O . ILE B 1 118 ? -1.489 -12.102 11.516 1 98.56 118 ILE B O 1
ATOM 2070 N N . ALA B 1 119 ? -3.332 -12.352 10.336 1 98.06 119 ALA B N 1
ATOM 2071 C CA . ALA B 1 119 ? -3.672 -13.641 10.945 1 98.06 119 ALA B CA 1
ATOM 2072 C C . ALA B 1 119 ? -3.184 -14.797 10.086 1 98.06 119 ALA B C 1
ATOM 2074 O O . ALA B 1 119 ? -3.291 -15.961 10.477 1 98.06 119 ALA B O 1
ATOM 2075 N N . ASN B 1 120 ? -2.723 -14.539 8.938 1 98 120 ASN B N 1
ATOM 2076 C CA . ASN B 1 120 ? -2.273 -15.594 8.031 1 98 120 ASN B CA 1
ATOM 2077 C C . ASN B 1 120 ? -0.855 -16.047 8.367 1 98 120 ASN B C 1
ATOM 2079 O O . ASN B 1 120 ? 0.094 -15.703 7.66 1 98 120 ASN B O 1
ATOM 2083 N N . LEU B 1 121 ? -0.786 -16.875 9.367 1 98.19 121 LEU B N 1
ATOM 2084 C CA . LEU B 1 121 ? 0.507 -17.297 9.898 1 98.19 121 LEU B CA 1
ATOM 2085 C C . LEU B 1 121 ? 1.253 -18.156 8.883 1 98.19 121 LEU B C 1
ATOM 2087 O O . LEU B 1 121 ? 2.484 -18.109 8.812 1 98.19 121 LEU B O 1
ATOM 2091 N N . ASP B 1 122 ? 0.556 -18.938 8.109 1 96.44 122 ASP B N 1
ATOM 2092 C CA . ASP B 1 122 ? 1.186 -19.766 7.078 1 96.44 122 ASP B CA 1
ATOM 2093 C C . ASP B 1 122 ? 1.903 -18.891 6.047 1 96.44 122 ASP B C 1
ATOM 2095 O O . ASP B 1 122 ? 3.043 -19.172 5.672 1 96.44 122 ASP B O 1
ATOM 2099 N N . SER B 1 123 ? 1.276 -17.844 5.617 1 97.94 123 SER B N 1
ATOM 2100 C CA . SER B 1 123 ? 1.887 -16.922 4.664 1 97.94 123 SER B CA 1
ATOM 2101 C C . SER B 1 123 ? 3.082 -16.203 5.277 1 97.94 123 SER B C 1
ATOM 2103 O O . SER B 1 123 ? 4.086 -15.969 4.602 1 97.94 123 SER B O 1
ATOM 2105 N N . GLN B 1 124 ? 2.949 -15.828 6.527 1 98.62 124 GLN B N 1
ATOM 2106 C CA . GLN B 1 124 ? 4.059 -15.18 7.223 1 98.62 124 GLN B CA 1
ATOM 2107 C C . GLN B 1 124 ? 5.277 -16.094 7.285 1 98.62 124 GLN B C 1
ATOM 2109 O O . GLN B 1 124 ? 6.398 -15.664 7.004 1 98.62 124 GLN B O 1
ATOM 2114 N N . ARG B 1 125 ? 5.035 -17.312 7.543 1 97.75 125 ARG B N 1
ATOM 2115 C CA . ARG B 1 125 ? 6.113 -18.297 7.574 1 97.75 125 ARG B CA 1
ATOM 2116 C C . ARG B 1 125 ? 6.734 -18.469 6.191 1 97.75 125 ARG B C 1
ATOM 2118 O O . ARG B 1 125 ? 7.953 -18.594 6.059 1 97.75 125 ARG B O 1
ATOM 2125 N N . LEU B 1 126 ? 5.91 -18.531 5.199 1 97.56 126 LEU B N 1
ATOM 2126 C CA . LEU B 1 126 ? 6.383 -18.656 3.822 1 97.56 126 LEU B CA 1
ATOM 2127 C C . LEU B 1 126 ? 7.285 -17.484 3.451 1 97.56 126 LEU B C 1
ATOM 2129 O O . LEU B 1 126 ? 8.352 -17.688 2.863 1 97.56 126 LEU B O 1
ATOM 2133 N N . HIS B 1 127 ? 6.871 -16.266 3.779 1 98.62 127 HIS B N 1
ATOM 2134 C CA . HIS B 1 127 ? 7.691 -15.086 3.502 1 98.62 127 HIS B CA 1
ATOM 2135 C C . HIS B 1 127 ? 9.078 -15.219 4.125 1 98.62 127 HIS B C 1
ATOM 2137 O O . HIS B 1 127 ? 10.086 -15.008 3.451 1 98.62 127 HIS B O 1
ATOM 2143 N N . ALA B 1 128 ? 9.008 -15.602 5.355 1 98 128 ALA B N 1
ATOM 2144 C CA . ALA B 1 128 ? 10.273 -15.781 6.066 1 98 128 ALA B CA 1
ATOM 2145 C C . ALA B 1 128 ? 11.148 -16.828 5.383 1 98 128 ALA B C 1
ATOM 2147 O O . ALA B 1 128 ? 12.336 -16.609 5.16 1 98 128 ALA B O 1
ATOM 2148 N N . ALA B 1 129 ? 10.562 -17.938 5.004 1 97.25 129 ALA B N 1
ATOM 2149 C CA . ALA B 1 129 ? 11.273 -19.047 4.379 1 97.25 129 ALA B CA 1
ATOM 2150 C C . ALA B 1 129 ? 11.852 -18.625 3.029 1 97.25 129 ALA B C 1
ATOM 2152 O O . ALA B 1 129 ? 12.891 -19.141 2.605 1 97.25 129 ALA B O 1
ATOM 2153 N N . LEU B 1 130 ? 11.242 -17.688 2.373 1 96.88 130 LEU B N 1
ATOM 2154 C CA . LEU B 1 130 ? 11.641 -17.25 1.039 1 96.88 130 LEU B CA 1
ATOM 2155 C C . LEU B 1 130 ? 12.617 -16.078 1.117 1 96.88 130 LEU B C 1
ATOM 2157 O O . LEU B 1 130 ? 13.008 -15.523 0.089 1 96.88 130 LEU B O 1
ATOM 2161 N N . GLY B 1 131 ? 12.953 -15.641 2.316 1 97.56 131 GLY B N 1
ATOM 2162 C CA . GLY B 1 131 ? 14 -14.648 2.494 1 97.56 131 GLY B CA 1
ATOM 2163 C C . GLY B 1 131 ? 13.477 -13.227 2.539 1 97.56 131 GLY B C 1
ATOM 2164 O O . GLY B 1 131 ? 14.234 -12.273 2.381 1 97.56 131 GLY B O 1
ATOM 2165 N N . PHE B 1 132 ? 12.195 -13.109 2.717 1 98.75 132 PHE B N 1
ATOM 2166 C CA . PHE B 1 132 ? 11.641 -11.773 2.938 1 98.75 132 PHE B CA 1
ATOM 2167 C C . PHE B 1 132 ? 11.852 -11.336 4.383 1 98.75 132 PHE B C 1
ATOM 2169 O O . PHE B 1 132 ? 11.773 -12.148 5.305 1 98.75 132 PHE B O 1
ATOM 2176 N N . ALA B 1 133 ? 12.047 -10.062 4.551 1 98.69 133 ALA B N 1
ATOM 2177 C CA . ALA B 1 133 ? 12.094 -9.461 5.879 1 98.69 133 ALA B CA 1
ATOM 2178 C C . ALA B 1 133 ? 10.812 -8.688 6.176 1 98.69 133 ALA B C 1
ATOM 2180 O O . ALA B 1 133 ? 10.328 -7.926 5.332 1 98.69 133 ALA B O 1
ATOM 2181 N N . GLU B 1 134 ? 10.273 -8.914 7.348 1 98.75 134 GLU B N 1
ATOM 2182 C CA . GLU B 1 134 ? 9.148 -8.102 7.777 1 98.75 134 GLU B CA 1
ATOM 2183 C C . GLU B 1 134 ? 9.547 -6.633 7.926 1 98.75 134 GLU B C 1
ATOM 2185 O O . GLU B 1 134 ? 10.617 -6.328 8.453 1 98.75 134 GLU B O 1
ATOM 2190 N N . THR B 1 135 ? 8.648 -5.738 7.461 1 98.56 135 THR B N 1
ATOM 2191 C CA . THR B 1 135 ? 9.023 -4.332 7.57 1 98.56 135 THR B CA 1
ATOM 2192 C C . THR B 1 135 ? 8.07 -3.592 8.508 1 98.56 135 THR B C 1
ATOM 2194 O O . THR B 1 135 ? 8.5 -2.723 9.273 1 98.56 135 THR B O 1
ATOM 2197 N N . GLU B 1 136 ? 6.805 -3.855 8.469 1 98.31 136 GLU B N 1
ATOM 2198 C CA . GLU B 1 136 ? 5.844 -3.186 9.336 1 98.31 136 GLU B CA 1
ATOM 2199 C C . GLU B 1 136 ? 4.52 -3.943 9.383 1 98.31 136 GLU B C 1
ATOM 2201 O O . GLU B 1 136 ? 4.227 -4.742 8.484 1 98.31 136 GLU B O 1
ATOM 2206 N N . ARG B 1 137 ? 3.824 -3.812 10.445 1 98.75 137 ARG B N 1
ATOM 2207 C CA . ARG B 1 137 ? 2.441 -4.25 10.625 1 98.75 137 ARG B CA 1
ATOM 2208 C C . ARG B 1 137 ? 1.502 -3.055 10.75 1 98.75 137 ARG B C 1
ATOM 2210 O O . ARG B 1 137 ? 1.707 -2.184 11.594 1 98.75 137 ARG B O 1
ATOM 2217 N N . VAL B 1 138 ? 0.473 -3.072 9.852 1 98.88 138 VAL B N 1
ATOM 2218 C CA . VAL B 1 138 ? -0.328 -1.853 9.812 1 98.88 138 VAL B CA 1
ATOM 2219 C C . VAL B 1 138 ? -1.81 -2.211 9.719 1 98.88 138 VAL B C 1
ATOM 2221 O O . VAL B 1 138 ? -2.162 -3.344 9.383 1 98.88 138 VAL B O 1
ATOM 2224 N N . VAL B 1 139 ? -2.658 -1.245 10.047 1 98.88 139 VAL B N 1
ATOM 2225 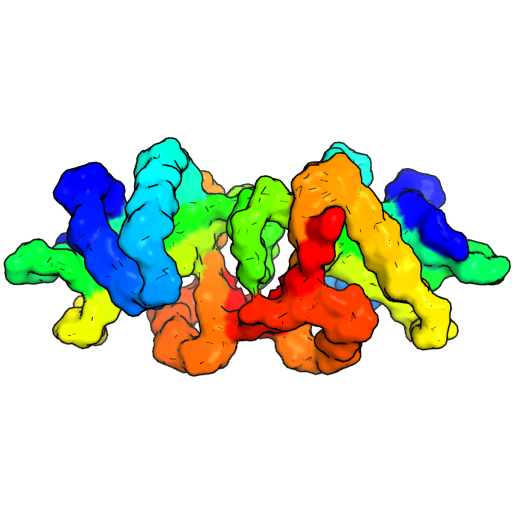C CA . VAL B 1 139 ? -4.094 -1.263 9.797 1 98.88 139 VAL B CA 1
ATOM 2226 C C . VAL B 1 139 ? -4.445 -0.227 8.734 1 98.88 139 VAL B C 1
ATOM 2228 O O . VAL B 1 139 ? -4.055 0.938 8.836 1 98.88 139 VAL B O 1
ATOM 2231 N N . PHE B 1 140 ? -5.203 -0.665 7.719 1 98.94 140 PHE B N 1
ATOM 2232 C CA . PHE B 1 140 ? -5.609 0.229 6.641 1 98.94 140 PHE B CA 1
ATOM 2233 C C . PHE B 1 140 ? -7.023 0.751 6.875 1 98.94 140 PHE B C 1
ATOM 2235 O O . PHE B 1 140 ? -7.863 0.049 7.441 1 98.94 140 PHE B O 1
ATOM 2242 N N . TYR B 1 141 ? -7.238 1.953 6.367 1 98.94 141 TYR B N 1
ATOM 2243 C CA . TYR B 1 141 ? -8.523 2.643 6.477 1 98.94 141 TYR B CA 1
ATOM 2244 C C . TYR B 1 141 ? -8.922 3.26 5.141 1 98.94 141 TYR B C 1
ATOM 2246 O O . TYR B 1 141 ? -8.062 3.592 4.32 1 98.94 141 TYR B O 1
ATOM 2254 N N . ARG B 1 142 ? -10.195 3.41 5.004 1 98.88 142 ARG B N 1
ATOM 2255 C CA . ARG B 1 142 ? -10.758 4.043 3.812 1 98.88 142 ARG B CA 1
ATOM 2256 C C . ARG B 1 142 ? -11.945 4.93 4.172 1 98.88 142 ARG B C 1
ATOM 2258 O O . ARG B 1 142 ? -12.758 4.57 5.023 1 98.88 142 ARG B O 1
ATOM 2265 N N . LYS B 1 143 ? -12.023 6.047 3.631 1 98.75 143 LYS B N 1
ATOM 2266 C CA . LYS B 1 143 ? -13.172 6.945 3.695 1 98.75 143 LYS B CA 1
ATOM 2267 C C . LYS B 1 143 ? -13.719 7.238 2.301 1 98.75 143 LYS B C 1
ATOM 2269 O O . LYS B 1 143 ? -12.969 7.633 1.404 1 98.75 143 LYS B O 1
ATOM 2274 N N . THR B 1 144 ? -14.984 6.973 2.018 1 98.19 144 THR B N 1
ATOM 2275 C CA . THR B 1 144 ? -15.625 7.32 0.754 1 98.19 144 THR B CA 1
ATOM 2276 C C . THR B 1 144 ? -15.875 8.82 0.664 1 98.19 144 THR B C 1
ATOM 2278 O O . THR B 1 144 ? -16.312 9.445 1.63 1 98.19 144 THR B O 1
ATOM 2281 N N . LEU B 1 145 ? -15.477 9.359 -0.554 1 97 145 LEU B N 1
ATOM 2282 C CA . LEU B 1 145 ? -15.602 10.805 -0.747 1 97 145 LEU B CA 1
ATOM 2283 C C . LEU B 1 145 ? -16.844 11.133 -1.568 1 97 145 LEU B C 1
ATOM 2285 O O . LEU B 1 145 ? -17.188 10.414 -2.506 1 97 145 LEU B O 1
ATOM 2289 N N . GLY B 1 146 ? -18.094 11.156 -1.144 1 79.94 146 GLY B N 1
ATOM 2290 C CA . GLY B 1 146 ? -19.359 11.516 -1.767 1 79.94 146 GLY B CA 1
ATOM 2291 C C . GLY B 1 146 ? -19.203 12.469 -2.934 1 79.94 146 GLY B C 1
ATOM 2292 O O . GLY B 1 146 ? -18.172 13.125 -3.064 1 79.94 146 GLY B O 1
#

Secondary structure (DSSP, 8-state):
-EEE--GGGHHHHHHHHHHH-TTS-HHHHHHHHHHHHH-TTEEEEEEE-TTS-EEEEEEEEEE-S--TT--SSSEEEEEEEEE-GGGTTSSHHHHHHHHHHHHHHHTT-SEEEEEEETT-HHHHHHHHHTTPEEEEEEEEEEEE--/-EEE--GGGHHHHHHHHHHH-TTS-HHHHHHHHHHHHH-TTEEEEEEE-TTS-EEEEEEEEEE-S--TT--SSSEEEEEEEEE-GGGTTSSHHHHHHHHHHHHHHHTT-SEEEEEEETT-HHHHHHHHHTT-EEEEEEEEEEEE--

Foldseek 3Di:
DKDWDDPVCVVLVLVQVCVFVVPDDSVRVSVVVVVQRVDPFKTKMWDADPVRHTFKMWIWGWDADDDAQDDDPGEIETPDIDGHPVCPPVCRRLVRVVVSVVSCVVVVHPHYYYDDDPPPVVVVVVCVVNPHDDRDDDDDDDDDDD/DKDWDDPVCLVLVLVQVCVFVVVDDSVRVSVVVVVQRVDPFKTKMWDADPVRHTFKMWIWGWDADDDAQDDDPGEIETPDIDGHPVCPPVCRRLVNVVVSVVSCVVVVHPHYYYDDDPPPVVVVVVCVVNPHDDRDDDDDDDDDDD

Sequence (292 aa):
MIVICDHDNLDAWLALRTALWPSGSPEDHRAEMREILASPHHTAFMARGLDGAFVAFAEVALRYDYVNGCESSPVAFLEGIYTAERARRQGWAARLIAQVQEWAKQQGCSELASDTDIANLDSQRLHAALGFAETERVVFYRKTLGMIVICDHDNLDAWLALRTALWPSGSPEDHRAEMREILASPHHTAFMARGLDGAFVAFAEVALRYDYVNGCESSPVAFLEGIYTAERARRQGWAARLIAQVQEWAKQQGCSELASDTDIANLDSQRLHAALGFAETERVVFYRKTLG

Radius of gyration: 21.07 Å; Cα contacts (8 Å, |Δi|>4): 531; chains: 2; bounding box: 40×68×47 Å

Organism: Serratia marcescens (NCBI:txid615)